Protein AF-A0A8T0WA86-F1 (afdb_monomer)

pLDDT: mean 70.43, std 26.2, range [28.39, 98.31]

Solvent-accessible surface area (backbone atoms only — not comparable to full-atom values): 14582 Å² total; per-residue (Å²): 140,78,85,88,83,82,83,88,75,79,82,77,80,74,78,71,83,89,62,97,81,80,76,78,92,72,82,81,66,94,82,64,82,92,79,80,83,83,82,83,95,83,80,85,89,87,85,87,85,93,83,88,86,91,86,85,89,88,89,87,84,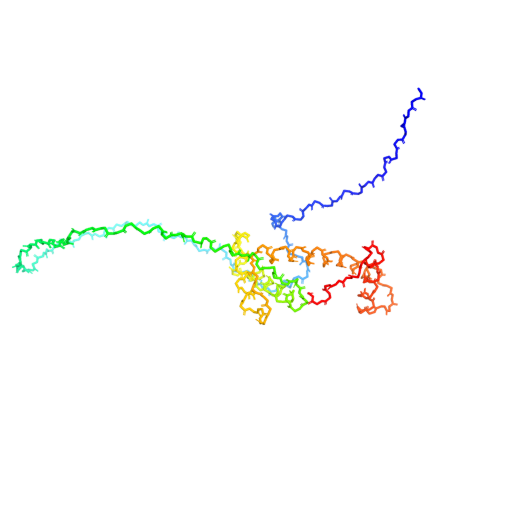83,86,83,91,90,80,80,88,85,86,84,87,86,88,88,87,84,89,86,90,77,95,71,90,75,76,80,74,75,76,76,75,70,79,76,79,73,77,81,89,49,69,68,58,46,36,39,46,53,53,24,42,51,65,47,62,69,31,81,90,60,44,67,91,62,58,70,66,60,54,40,52,50,29,41,54,48,23,63,72,63,44,76,90,53,82,83,79,51,56,70,58,51,51,60,48,49,55,50,51,53,52,53,52,54,54,48,50,51,37,34,52,48,37,64,67,66,59,61,92,86,68,50,74,66,52,29,49,52,50,17,44,51,51,44,22,69,75,70,74,46,73,80,84,59,89,71,102

Sequence (209 aa):
MDPNQSNDGNIPPYPAAWNPYMYGYQAPPSWFPQGLQQVPPHVTMVQPGSSGQQLYPPAENADPSLQSVEVHEEESQLSPKHIGKRKSTKKCVSRIKLGNFNPEEDGYLVKSWLEISCDPITSTGQKRERLWERILHRYNLKRGSNPERNVRSLQSRWDVIKTEVGKFASFFADSVRENPSGMSDSDKTTHAATNFASILGHNFAYMHC

Foldseek 3Di:
DDDDDDPPDDDDDDDDDDDPPPDDDDDDDPPDDPPDDDDDDDDDDDDDDDDDDDDDDDDDDDDDDDDDDDDDDDDDDDDDDDDDPPPPPPPPPDPPDFDDDDLLLVLLLVVLLCVQCVPPVRVPPDDPVVSLVSSLVSSQVVVVPHDRDDSVNSVVVVVVLCVLVVQLVVLLVVLVVVCDPPDDSVNSSVSSQVVCCVVVVHGRPNPSD

InterPro domains:
  IPR028002 Myb/SANT-like DNA-binding domain 5 [PF13873] (123-166)

Structure (mmCIF, N/CA/C/O backbone):
data_AF-A0A8T0WA86-F1
#
_entry.id   AF-A0A8T0WA86-F1
#
loop_
_atom_site.group_PDB
_atom_site.id
_atom_site.type_symbol
_atom_site.label_atom_id
_atom_site.label_alt_id
_atom_site.label_comp_id
_atom_site.label_asym_id
_atom_site.label_entity_id
_atom_site.label_seq_id
_atom_site.pdbx_PDB_ins_code
_atom_site.Cartn_x
_atom_site.Cartn_y
_atom_site.Cartn_z
_atom_site.occupancy
_atom_site.B_iso_or_equiv
_atom_site.auth_seq_id
_atom_site.auth_comp_id
_atom_site.auth_asym_id
_atom_site.auth_atom_id
_atom_site.pdbx_PDB_model_num
ATOM 1 N N . MET A 1 1 ? -33.577 -9.813 -43.251 1.00 41.47 1 MET A N 1
ATOM 2 C CA . MET A 1 1 ? -32.149 -9.970 -43.600 1.00 41.47 1 MET A CA 1
ATOM 3 C C . MET A 1 1 ? -31.379 -8.785 -43.010 1.00 41.47 1 MET A C 1
ATOM 5 O O . MET A 1 1 ? -30.841 -7.972 -43.745 1.00 41.47 1 MET A O 1
ATOM 9 N N . ASP A 1 2 ? -31.585 -8.442 -41.741 1.00 46.44 2 ASP A N 1
ATOM 10 C CA . ASP A 1 2 ? -31.127 -9.124 -40.511 1.00 46.44 2 ASP A CA 1
ATOM 11 C C . ASP A 1 2 ? -29.704 -8.685 -40.118 1.00 46.44 2 ASP A C 1
ATOM 13 O O . ASP A 1 2 ? -28.763 -8.941 -40.869 1.00 46.44 2 ASP A O 1
ATOM 17 N N . PRO A 1 3 ? -29.540 -7.999 -38.969 1.00 59.69 3 PRO A N 1
ATOM 18 C CA . PRO A 1 3 ? -28.238 -7.703 -38.389 1.00 59.69 3 PRO A CA 1
ATOM 19 C C . PRO A 1 3 ? -27.715 -8.914 -37.593 1.00 59.69 3 PRO A C 1
ATOM 21 O O . PRO A 1 3 ? -28.402 -9.922 -37.460 1.00 59.69 3 PRO A O 1
ATOM 24 N N . ASN A 1 4 ? -26.547 -8.733 -36.966 1.00 45.03 4 ASN A N 1
ATOM 25 C CA . ASN A 1 4 ? -25.889 -9.640 -36.016 1.00 45.03 4 ASN A CA 1
ATOM 26 C C . ASN A 1 4 ? -25.027 -10.764 -36.630 1.00 45.03 4 ASN A C 1
ATOM 28 O O . ASN A 1 4 ? -25.521 -11.817 -37.023 1.00 45.03 4 ASN A O 1
ATOM 32 N N . GLN A 1 5 ? -23.705 -10.578 -36.573 1.00 51.31 5 GLN A N 1
ATOM 33 C CA . GLN A 1 5 ? -22.782 -11.681 -36.304 1.00 51.31 5 GLN A CA 1
ATOM 34 C C . GLN A 1 5 ? -21.891 -11.294 -35.124 1.00 51.31 5 GLN A C 1
ATOM 36 O O . GLN A 1 5 ? -21.115 -10.340 -35.197 1.00 51.31 5 GLN A O 1
ATOM 41 N N . SER A 1 6 ? -22.059 -12.030 -34.028 1.00 45.53 6 SER A N 1
ATOM 42 C CA . SER A 1 6 ? -21.274 -11.907 -32.808 1.00 45.53 6 SER A CA 1
ATOM 43 C C . SER A 1 6 ? -19.804 -12.236 -33.058 1.00 45.53 6 SER A C 1
ATOM 45 O O . SER A 1 6 ? -19.494 -13.247 -33.685 1.00 45.53 6 SER A O 1
ATOM 47 N N . ASN A 1 7 ? -18.899 -11.454 -32.469 1.00 45.16 7 ASN A N 1
ATOM 48 C CA . ASN A 1 7 ? -17.547 -11.922 -32.171 1.00 45.16 7 ASN A CA 1
ATOM 49 C C . ASN A 1 7 ? -17.496 -12.378 -30.704 1.00 45.16 7 ASN A C 1
ATOM 51 O O . ASN A 1 7 ? -16.995 -11.661 -29.837 1.00 45.16 7 ASN A O 1
ATOM 55 N N . ASP A 1 8 ? -18.073 -13.548 -30.424 1.00 46.38 8 ASP A N 1
ATOM 56 C CA . ASP A 1 8 ? -17.938 -14.218 -29.129 1.00 46.38 8 ASP A CA 1
ATOM 57 C C . ASP A 1 8 ? -16.530 -14.826 -29.025 1.00 46.38 8 ASP A C 1
ATOM 59 O O . ASP A 1 8 ? -16.235 -15.875 -29.597 1.00 46.38 8 ASP A O 1
ATOM 63 N N . GLY A 1 9 ? -15.640 -14.113 -28.328 1.00 39.75 9 GLY A N 1
ATOM 64 C CA . GLY A 1 9 ? -14.186 -14.288 -28.422 1.00 39.75 9 GLY A CA 1
ATOM 65 C C . GLY A 1 9 ? -13.447 -14.345 -27.082 1.00 39.75 9 GLY A C 1
ATOM 66 O O . GLY A 1 9 ? -12.427 -13.685 -26.925 1.00 39.75 9 GLY A O 1
ATOM 67 N N . ASN A 1 10 ? -13.940 -15.160 -26.144 1.00 38.53 10 ASN A N 1
ATOM 68 C CA . ASN A 1 10 ? -13.170 -15.718 -25.020 1.00 38.53 10 ASN A CA 1
ATOM 69 C C . ASN A 1 10 ? -12.538 -14.714 -24.019 1.00 38.53 10 ASN A C 1
ATOM 71 O O . ASN A 1 10 ? -11.324 -14.507 -23.984 1.00 38.53 10 ASN A O 1
ATOM 75 N N . ILE A 1 11 ? -13.364 -14.165 -23.120 1.00 46.84 11 ILE A N 1
ATOM 76 C CA . ILE A 1 11 ? -12.887 -13.552 -21.869 1.00 46.84 11 ILE A CA 1
ATOM 77 C C . ILE A 1 11 ? -12.398 -14.686 -20.944 1.00 46.84 11 ILE A C 1
ATOM 79 O O . ILE A 1 11 ? -13.214 -15.544 -20.594 1.00 46.84 11 ILE A O 1
ATOM 83 N N . PRO A 1 12 ? -11.125 -14.714 -20.500 1.00 49.00 12 PRO A N 1
ATOM 84 C CA . PRO A 1 12 ? -10.685 -15.700 -19.519 1.00 49.00 12 PRO A CA 1
ATOM 85 C C . PRO A 1 12 ? -11.435 -15.473 -18.195 1.00 49.00 12 PRO A C 1
ATOM 87 O O . PRO A 1 12 ? -11.573 -14.323 -17.764 1.00 49.00 12 PRO A O 1
ATOM 90 N N . PRO A 1 13 ? -11.924 -16.528 -17.519 1.00 48.56 13 PRO A N 1
ATOM 91 C CA . PRO A 1 13 ? -12.637 -16.357 -16.265 1.00 48.56 13 PRO A CA 1
ATOM 92 C C . PRO A 1 13 ? -11.686 -15.776 -15.218 1.00 48.56 13 PRO A C 1
ATOM 94 O O . PRO A 1 13 ? -10.693 -16.406 -14.852 1.00 48.56 13 PRO A O 1
ATOM 97 N N . TYR A 1 14 ? -12.010 -14.579 -14.719 1.00 47.44 14 TYR A N 1
ATOM 98 C CA . TYR A 1 14 ? -11.374 -14.022 -13.529 1.00 47.44 14 TYR A CA 1
ATOM 99 C C . TYR A 1 14 ? -11.389 -15.090 -12.423 1.00 47.44 14 TYR A C 1
ATOM 101 O O . TYR A 1 14 ? -12.480 -15.549 -12.062 1.00 47.44 14 TYR A O 1
ATOM 109 N N . PRO A 1 15 ? -10.230 -15.499 -11.867 1.00 46.25 15 PRO A N 1
ATOM 110 C CA . PRO A 1 15 ? -10.230 -16.391 -10.722 1.00 46.25 15 PRO A CA 1
ATOM 111 C C . PRO A 1 15 ? -10.991 -15.713 -9.580 1.00 46.25 15 PRO A C 1
ATOM 113 O O . PRO A 1 15 ? -10.845 -14.511 -9.340 1.00 46.25 15 PRO A O 1
ATOM 116 N N . ALA A 1 16 ? -11.855 -16.494 -8.933 1.00 43.12 16 ALA A N 1
ATOM 117 C CA . ALA A 1 16 ? -12.838 -16.006 -7.978 1.00 43.12 16 ALA A CA 1
ATOM 118 C C . ALA A 1 16 ? -12.217 -15.141 -6.869 1.00 43.12 16 ALA A C 1
ATOM 120 O O . ALA A 1 16 ? -11.060 -15.319 -6.486 1.00 43.12 16 ALA A O 1
ATOM 121 N N . ALA A 1 17 ? -13.030 -14.230 -6.325 1.00 39.72 17 ALA A N 1
ATOM 122 C CA . ALA A 1 17 ? -12.658 -13.370 -5.209 1.00 39.72 17 ALA A CA 1
ATOM 123 C C . ALA A 1 17 ? -11.939 -14.167 -4.106 1.00 39.72 17 ALA A C 1
ATOM 125 O O . ALA A 1 17 ? -12.517 -15.085 -3.520 1.00 39.72 17 ALA A O 1
ATOM 126 N N . TRP A 1 18 ? -10.684 -13.797 -3.830 1.00 38.44 18 TRP A N 1
ATOM 127 C CA . TRP A 1 18 ? -9.853 -14.430 -2.808 1.00 38.44 18 TRP A CA 1
ATOM 128 C C . TRP A 1 18 ? -10.547 -14.361 -1.446 1.00 38.44 18 TRP A C 1
ATOM 130 O O . TRP A 1 18 ? -10.623 -13.303 -0.819 1.00 38.44 18 TRP A O 1
ATOM 140 N N . ASN A 1 19 ? -11.067 -15.504 -1.004 1.00 46.69 19 ASN A N 1
ATOM 141 C CA . ASN A 1 19 ? -11.841 -15.636 0.220 1.00 46.69 19 ASN A CA 1
ATOM 142 C C . ASN A 1 19 ? -10.964 -16.331 1.285 1.00 46.69 19 ASN A C 1
ATOM 144 O O . ASN A 1 19 ? -10.693 -17.524 1.130 1.00 46.69 19 ASN A O 1
ATOM 148 N N . PRO A 1 20 ? -10.494 -15.644 2.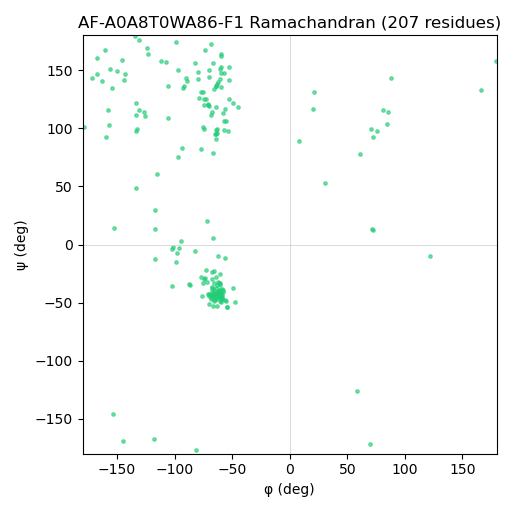349 1.00 46.00 20 PRO A N 1
ATOM 149 C CA . PRO A 1 20 ? -9.412 -16.143 3.219 1.00 46.00 20 PRO A CA 1
ATOM 150 C C . PRO A 1 20 ? -9.697 -17.393 4.075 1.00 46.00 20 PRO A C 1
ATOM 152 O O . PRO A 1 20 ? -8.869 -17.748 4.908 1.00 46.00 20 PRO A O 1
ATOM 155 N N . TYR A 1 21 ? -10.855 -18.041 3.921 1.00 51.91 21 TYR A N 1
ATOM 156 C CA . TYR A 1 21 ? -11.355 -19.091 4.820 1.00 51.91 21 TYR A CA 1
ATOM 157 C C . TYR A 1 21 ? -11.524 -20.477 4.168 1.00 51.91 21 TYR A C 1
ATOM 159 O O . TYR A 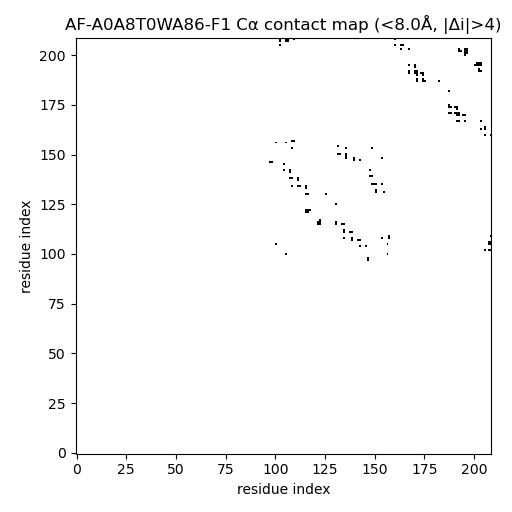1 21 ? -12.153 -21.350 4.759 1.00 51.91 21 TYR A O 1
ATOM 167 N N . MET A 1 22 ? -10.973 -20.705 2.970 1.00 42.69 22 MET A N 1
ATOM 168 C CA . MET A 1 22 ? -11.096 -21.980 2.238 1.00 42.69 22 MET A CA 1
ATOM 169 C C . MET A 1 22 ? -9.759 -22.715 2.055 1.00 42.69 22 MET A C 1
ATOM 171 O O . MET A 1 22 ? -9.339 -23.004 0.940 1.00 42.69 22 MET A O 1
ATOM 175 N N . TYR A 1 23 ? -9.121 -23.072 3.173 1.00 49.53 23 TYR A N 1
ATOM 176 C CA . TYR A 1 23 ? -8.159 -24.178 3.222 1.00 49.53 23 TYR A CA 1
ATOM 177 C C . TYR A 1 23 ? -8.444 -25.070 4.431 1.00 49.53 23 TYR A C 1
ATOM 179 O O . TYR A 1 23 ? -8.016 -24.798 5.552 1.00 49.53 23 TYR A O 1
ATOM 187 N N . GLY A 1 24 ? -9.164 -26.165 4.186 1.00 43.53 24 GLY A N 1
ATOM 188 C CA . GLY A 1 24 ? -9.080 -27.343 5.042 1.00 43.53 24 GLY A CA 1
ATOM 189 C C . GLY A 1 24 ? -7.785 -28.093 4.724 1.00 43.53 24 GLY A C 1
ATOM 190 O O . GLY A 1 24 ? -7.494 -28.310 3.553 1.00 43.53 24 GLY A O 1
ATOM 191 N N . TYR A 1 25 ? -7.022 -28.439 5.765 1.00 48.41 25 TYR A N 1
ATOM 192 C CA . TYR A 1 25 ? -5.836 -29.311 5.779 1.00 48.41 25 TYR A CA 1
ATOM 193 C C . TYR A 1 25 ? -5.285 -29.771 4.416 1.00 48.41 25 TYR A C 1
ATOM 195 O O . TYR A 1 25 ? -5.574 -30.874 3.954 1.00 48.41 25 TYR A O 1
ATOM 203 N N . GLN A 1 26 ? -4.383 -28.972 3.842 1.00 45.69 26 GLN A N 1
ATOM 204 C CA . GLN A 1 26 ? -3.409 -29.465 2.870 1.00 45.69 26 GLN A CA 1
ATOM 205 C C . GLN A 1 26 ? -2.034 -29.528 3.545 1.00 45.69 26 GLN A C 1
ATOM 207 O O . GLN A 1 26 ? -1.682 -28.645 4.329 1.00 45.69 26 GLN A O 1
ATOM 212 N N . ALA A 1 27 ? -1.294 -30.615 3.310 1.00 46.22 27 ALA A N 1
ATOM 213 C CA . ALA A 1 27 ? -0.012 -30.867 3.966 1.00 46.22 27 ALA A CA 1
ATOM 214 C C . ALA A 1 27 ? 1.008 -29.741 3.680 1.00 46.22 27 ALA A C 1
ATOM 216 O O . ALA A 1 27 ? 0.976 -29.162 2.590 1.00 46.22 27 ALA A O 1
ATOM 217 N N . PRO A 1 28 ? 1.916 -29.423 4.627 1.00 56.34 28 PRO A N 1
ATOM 218 C CA . PRO A 1 28 ? 2.886 -28.349 4.442 1.00 56.34 28 PRO A CA 1
ATOM 219 C C . PRO A 1 28 ? 3.802 -28.616 3.230 1.00 56.34 28 PRO A C 1
ATOM 221 O O . PRO A 1 28 ? 4.196 -29.766 3.012 1.00 56.34 28 PRO A O 1
ATOM 224 N N . PRO A 1 29 ? 4.176 -27.580 2.451 1.00 52.34 29 PRO A N 1
ATOM 225 C CA . PRO A 1 29 ? 5.070 -27.732 1.306 1.00 52.34 29 PRO A CA 1
ATOM 226 C C . PRO A 1 29 ? 6.430 -28.348 1.669 1.00 52.34 29 PRO A C 1
ATOM 228 O O . PRO A 1 29 ? 6.992 -28.093 2.734 1.00 52.34 29 PRO A O 1
ATOM 231 N N . SER A 1 30 ? 6.997 -29.112 0.734 1.00 58.19 30 SER A N 1
ATOM 232 C CA . SER A 1 30 ? 8.157 -30.000 0.922 1.00 58.19 30 SER A CA 1
ATOM 233 C C . SER A 1 30 ? 9.525 -29.318 1.110 1.00 58.19 30 SER A C 1
ATOM 235 O O . SER A 1 30 ? 10.552 -29.951 0.887 1.00 58.19 30 SER A O 1
ATOM 237 N N . TRP A 1 31 ? 9.562 -28.041 1.497 1.00 61.28 31 TRP A N 1
ATOM 238 C CA . TRP A 1 31 ? 10.791 -27.325 1.879 1.00 61.28 31 TRP A CA 1
ATOM 239 C C . TRP A 1 31 ? 10.948 -27.176 3.402 1.00 61.28 31 TRP A C 1
ATOM 241 O O . TRP A 1 31 ? 11.964 -26.669 3.873 1.00 61.28 31 TRP A O 1
ATOM 251 N N . PHE A 1 32 ? 9.960 -27.622 4.185 1.00 47.22 32 PHE A N 1
ATOM 252 C CA . PHE A 1 32 ? 10.006 -27.563 5.645 1.00 47.22 32 PHE A CA 1
ATOM 253 C C . PHE A 1 32 ? 10.945 -28.643 6.225 1.00 47.22 32 PHE A C 1
ATOM 255 O O . PHE A 1 32 ? 10.809 -29.813 5.858 1.00 47.22 32 PHE A O 1
ATOM 262 N N . PRO A 1 33 ? 11.872 -28.311 7.146 1.00 39.44 33 PRO A N 1
ATOM 263 C CA . PRO A 1 33 ? 12.814 -29.282 7.698 1.00 39.44 33 PRO A CA 1
ATOM 264 C C . PRO A 1 33 ? 12.105 -30.323 8.578 1.00 39.44 33 PRO A C 1
ATOM 266 O O . PRO A 1 33 ? 11.620 -30.033 9.674 1.00 39.44 33 PRO A O 1
ATOM 269 N N . GLN A 1 34 ? 12.074 -31.568 8.104 1.00 56.47 34 GLN A N 1
ATOM 270 C CA . GLN A 1 34 ? 11.522 -32.722 8.816 1.00 56.47 34 GLN A CA 1
ATOM 271 C C . GLN A 1 34 ? 12.514 -33.194 9.890 1.00 56.47 34 GLN A C 1
ATOM 273 O O . GLN A 1 34 ? 13.313 -34.096 9.655 1.00 56.47 34 GLN A O 1
ATOM 278 N N . GLY A 1 35 ? 12.498 -32.542 11.059 1.00 54.75 35 GLY A N 1
ATOM 279 C CA . GLY A 1 35 ? 13.556 -32.718 12.063 1.00 54.75 35 GLY A CA 1
ATOM 280 C C . GLY A 1 35 ? 13.189 -32.483 13.531 1.00 54.75 35 GLY A C 1
ATOM 281 O O . GLY A 1 35 ? 14.098 -32.375 14.345 1.00 54.75 35 GLY A O 1
ATOM 282 N N . LEU A 1 36 ? 11.904 -32.418 13.902 1.00 42.78 36 LEU A N 1
ATOM 283 C CA . LEU A 1 36 ? 11.484 -32.483 15.310 1.00 42.78 36 LEU A CA 1
ATOM 284 C C . LEU A 1 36 ? 10.318 -33.459 15.481 1.00 42.78 36 LEU A C 1
ATOM 286 O O . LEU A 1 36 ? 9.277 -33.342 14.834 1.00 42.78 36 LEU A O 1
ATOM 290 N N . GLN A 1 37 ? 10.542 -34.462 16.328 1.00 48.34 37 GLN A N 1
ATOM 291 C CA . GLN A 1 37 ? 9.690 -35.637 16.454 1.00 48.34 37 GLN A CA 1
ATOM 292 C C . GLN A 1 37 ? 8.568 -35.432 17.481 1.00 48.34 37 GLN A C 1
ATOM 294 O O . GLN A 1 37 ? 8.740 -34.829 18.536 1.00 48.34 37 GLN A O 1
ATOM 299 N N . GLN A 1 38 ? 7.409 -35.962 17.110 1.00 44.66 38 GLN A N 1
ATOM 300 C CA . GLN A 1 38 ? 6.114 -35.899 17.781 1.00 44.66 38 GLN A CA 1
ATOM 301 C C . GLN A 1 38 ? 6.161 -36.337 19.258 1.00 44.66 38 GLN A C 1
ATOM 303 O O . GLN A 1 38 ? 6.776 -37.351 19.585 1.00 44.66 38 GLN A O 1
ATOM 308 N N . VAL A 1 39 ? 5.402 -35.650 20.121 1.00 47.97 39 VAL A N 1
ATOM 309 C CA . VAL A 1 39 ? 4.959 -36.191 21.420 1.00 47.97 39 VAL A CA 1
ATOM 310 C C . VAL A 1 39 ? 3.580 -36.859 21.258 1.00 47.97 39 VAL A C 1
ATOM 312 O O . VAL A 1 39 ? 2.716 -36.284 20.591 1.00 47.97 39 VAL A O 1
ATOM 315 N N . PRO A 1 40 ? 3.351 -38.069 21.805 1.00 48.72 40 PRO A N 1
ATOM 316 C CA . PRO A 1 40 ? 2.147 -38.852 21.519 1.00 48.72 40 PRO A CA 1
ATOM 317 C C . PRO A 1 40 ? 0.906 -38.397 22.319 1.00 48.72 40 PRO A C 1
ATOM 319 O O . PRO A 1 40 ? 1.033 -37.983 23.473 1.00 48.72 40 PRO A O 1
ATOM 322 N N . PRO A 1 41 ? -0.314 -38.536 21.762 1.00 52.84 41 PRO A N 1
ATOM 323 C CA . PRO A 1 41 ? -1.552 -38.141 22.429 1.00 52.84 41 PRO A CA 1
ATOM 324 C C . PRO A 1 41 ? -2.198 -39.310 23.196 1.00 52.84 41 PRO A C 1
ATOM 326 O O . PRO A 1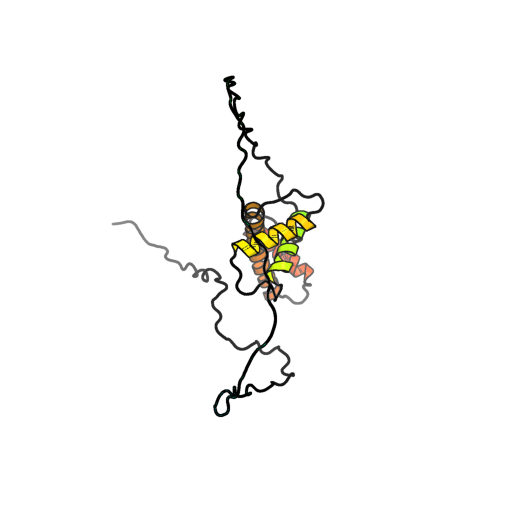 41 ? -3.125 -39.940 22.691 1.00 52.84 41 PRO A O 1
ATOM 329 N N . HIS A 1 42 ? -1.760 -39.598 24.429 1.00 42.91 42 HIS A N 1
ATOM 330 C CA . HIS A 1 42 ? -2.565 -40.433 25.337 1.00 42.91 42 HIS A CA 1
ATOM 331 C C . HIS A 1 42 ? -2.249 -40.229 26.830 1.00 42.91 42 HIS A C 1
ATOM 333 O O . HIS A 1 42 ? -1.299 -40.800 27.360 1.00 42.91 42 HIS A O 1
ATOM 339 N N . VAL A 1 43 ? -3.111 -39.491 27.538 1.00 42.34 43 VAL A N 1
ATOM 340 C CA . VAL A 1 43 ? -3.278 -39.625 28.995 1.00 42.34 43 VAL A CA 1
ATOM 341 C C . VAL A 1 43 ? -4.771 -39.748 29.279 1.00 42.34 43 VAL A C 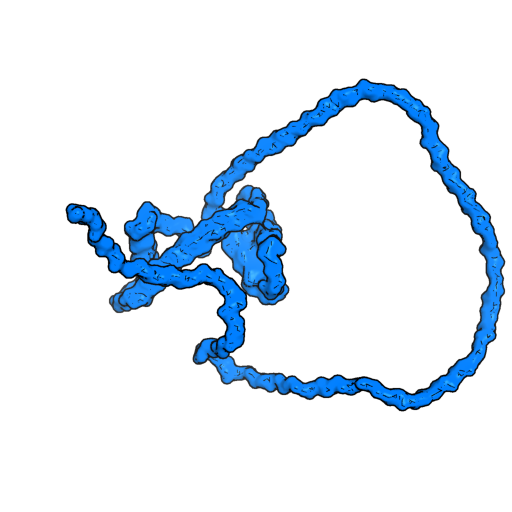1
ATOM 343 O O . VAL A 1 43 ? -5.549 -38.841 28.988 1.00 42.34 43 VAL A O 1
ATOM 346 N N . THR A 1 44 ? -5.166 -40.903 29.808 1.00 45.22 44 THR A N 1
ATOM 347 C CA . THR A 1 44 ? -6.556 -41.251 30.113 1.00 45.22 44 THR A CA 1
ATOM 348 C C . THR A 1 44 ? -7.113 -40.360 31.223 1.00 45.22 44 THR A C 1
ATOM 350 O O . THR A 1 44 ? -6.484 -40.201 32.268 1.00 45.22 44 THR A O 1
ATOM 353 N N . MET A 1 45 ? -8.324 -39.834 31.040 1.00 53.62 45 MET A N 1
ATOM 354 C CA . MET A 1 45 ? -9.069 -39.185 32.121 1.00 53.62 45 MET A CA 1
ATOM 355 C C . MET A 1 45 ? -9.623 -40.257 33.070 1.00 53.62 45 MET A C 1
ATOM 357 O O . MET A 1 45 ? -10.332 -41.155 32.621 1.00 53.62 45 MET A O 1
ATOM 361 N N . VAL A 1 46 ? -9.325 -40.168 34.371 1.00 44.88 46 VAL A N 1
ATOM 362 C CA . VAL A 1 46 ? -9.841 -41.099 35.391 1.00 44.88 46 VAL A CA 1
ATOM 363 C C . VAL A 1 46 ? -10.522 -40.331 36.520 1.00 44.88 46 VAL A C 1
ATOM 365 O O . VAL A 1 46 ? -9.849 -39.673 37.306 1.00 44.88 46 VAL A O 1
ATOM 368 N N . GLN A 1 47 ? -11.848 -40.467 36.600 1.00 37.81 47 GLN A N 1
ATOM 369 C CA . GLN A 1 47 ? -12.737 -40.258 37.757 1.00 37.81 47 GLN A CA 1
ATOM 370 C C . GLN A 1 47 ? -14.123 -40.861 37.416 1.00 37.81 47 GLN A C 1
ATOM 372 O O . GLN A 1 47 ? -14.430 -40.943 36.224 1.00 37.81 47 GLN A O 1
ATOM 377 N N . PRO A 1 48 ? -15.016 -41.182 38.380 1.00 46.81 48 PRO A N 1
ATOM 378 C CA . PRO A 1 48 ? -14.816 -41.444 39.816 1.00 46.81 48 PRO A CA 1
ATOM 379 C C . PRO A 1 48 ? -15.502 -42.751 40.318 1.00 46.81 48 PRO A C 1
ATOM 381 O O . PRO A 1 48 ? -16.267 -43.393 39.604 1.00 46.81 48 PRO A O 1
ATOM 384 N N . GLY A 1 49 ? -15.297 -43.105 41.596 1.00 31.33 49 GLY A N 1
ATOM 385 C CA . GLY A 1 49 ? -16.079 -44.115 42.339 1.00 31.33 49 GLY A CA 1
ATOM 386 C C . GLY A 1 49 ? -15.578 -44.234 43.788 1.00 31.33 49 GLY A C 1
ATOM 387 O O . GLY A 1 49 ? -14.453 -44.652 44.009 1.00 31.33 49 GLY A O 1
ATOM 388 N N . SER A 1 50 ? -16.255 -43.642 44.777 1.00 36.31 50 SER A N 1
ATOM 389 C CA . SER A 1 50 ? -17.383 -44.208 45.547 1.00 36.31 50 SER A CA 1
ATOM 390 C C . SER A 1 50 ? -17.003 -45.321 46.544 1.00 36.31 50 SER A C 1
ATOM 392 O O . SER A 1 50 ? -17.057 -46.498 46.192 1.00 36.31 50 SER A O 1
ATOM 394 N N . SER A 1 51 ? -16.723 -44.965 47.811 1.00 35.38 51 SER A N 1
ATOM 395 C CA . SER A 1 51 ? -17.514 -45.407 48.992 1.00 35.38 51 SER A CA 1
ATOM 396 C C . SER A 1 51 ? -16.819 -45.167 50.345 1.00 35.38 51 SER A C 1
ATOM 398 O O . SER A 1 51 ? -15.695 -45.609 50.551 1.00 35.38 51 SER A O 1
ATOM 400 N N . GLY A 1 52 ? -17.572 -44.603 51.303 1.00 32.62 52 GLY A N 1
ATOM 401 C CA . GLY A 1 52 ? -17.307 -44.669 52.752 1.00 32.62 52 GLY A CA 1
ATOM 402 C C . GLY A 1 52 ? -16.389 -43.581 53.345 1.00 32.62 52 GLY A C 1
ATOM 403 O O . GLY A 1 52 ? -15.427 -43.177 52.709 1.00 32.62 52 GLY A O 1
ATOM 404 N N . GLN A 1 53 ? -16.615 -43.063 54.561 1.00 36.53 53 GLN A N 1
ATOM 405 C CA . GLN A 1 53 ? -17.780 -43.146 55.461 1.00 36.53 53 GLN A CA 1
ATOM 406 C C . GLN A 1 53 ? -17.944 -41.819 56.239 1.00 36.53 53 GLN A C 1
ATOM 408 O O . GLN A 1 53 ? -17.012 -41.030 56.364 1.00 36.53 53 GLN A O 1
ATOM 413 N N . GLN A 1 54 ? -19.155 -41.581 56.741 1.00 44.38 54 GLN A N 1
ATOM 414 C CA . GLN A 1 54 ? -19.616 -40.363 57.418 1.00 44.38 54 GLN A CA 1
ATOM 415 C C . GLN A 1 54 ? -19.427 -40.446 58.942 1.00 44.38 54 GLN A C 1
ATOM 417 O O . GLN A 1 54 ? -19.844 -41.443 59.527 1.00 44.38 54 GLN A O 1
ATOM 422 N N . LEU A 1 55 ? -18.940 -39.376 59.594 1.00 29.80 55 LEU A N 1
ATOM 423 C CA . LEU A 1 55 ? -19.199 -39.125 61.024 1.00 29.80 55 LEU A CA 1
ATOM 424 C C . LEU A 1 55 ? -19.029 -37.635 61.422 1.00 29.80 55 LEU A C 1
ATOM 426 O O . LEU A 1 55 ? -17.935 -37.086 61.382 1.00 29.80 55 LEU A O 1
ATOM 430 N N . TYR A 1 56 ? -20.134 -37.015 61.842 1.00 34.47 56 TYR A N 1
ATOM 431 C CA . TYR A 1 56 ? -20.243 -35.828 62.722 1.00 34.47 56 TYR A CA 1
ATOM 432 C C . TYR A 1 56 ? -20.873 -36.335 64.044 1.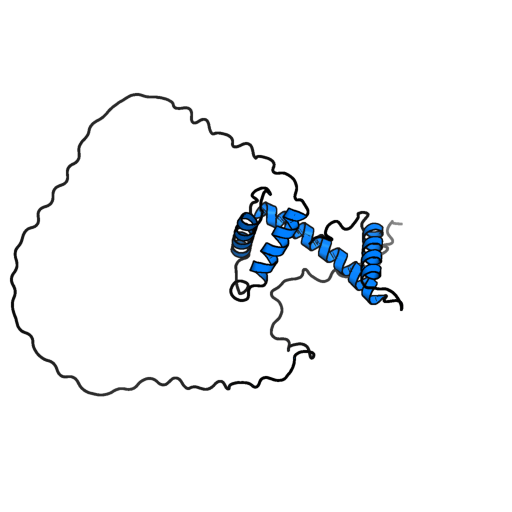00 34.47 56 TYR A C 1
ATOM 434 O O . TYR A 1 56 ? -21.529 -37.383 63.960 1.00 34.47 56 TYR A O 1
ATOM 442 N N . PRO A 1 57 ? -20.751 -35.690 65.236 1.00 46.88 57 PRO A N 1
ATOM 443 C CA . PRO A 1 57 ? -21.096 -34.269 65.514 1.00 46.88 57 PRO A CA 1
ATOM 444 C C . PRO A 1 57 ? -20.268 -33.671 66.706 1.00 46.88 57 PRO A C 1
ATOM 446 O O . PRO A 1 57 ? -19.155 -34.155 66.907 1.00 46.88 57 PRO A O 1
ATOM 449 N N . PRO A 1 58 ? -20.760 -32.754 67.586 1.00 45.03 58 PRO A N 1
ATOM 450 C CA . PRO A 1 58 ? -21.654 -31.581 67.468 1.00 45.03 58 PRO A CA 1
ATOM 451 C C . PRO A 1 58 ? -20.950 -30.246 67.879 1.00 45.03 58 PRO A C 1
ATOM 453 O O . PRO A 1 58 ? -19.732 -30.196 68.015 1.00 45.03 58 PRO A O 1
ATOM 456 N N . ALA A 1 59 ? -21.717 -29.159 68.063 1.00 40.88 59 ALA A N 1
ATOM 457 C CA . ALA A 1 59 ? -21.248 -27.792 68.349 1.00 40.88 59 ALA A CA 1
ATOM 458 C C . ALA A 1 59 ? -21.487 -27.299 69.798 1.00 40.88 59 ALA A C 1
ATOM 460 O O . ALA A 1 59 ? -22.434 -27.738 70.439 1.00 40.88 59 ALA A O 1
ATOM 461 N N . GLU A 1 60 ? -20.684 -26.315 70.230 1.00 33.28 60 GLU A N 1
ATOM 462 C CA . GLU A 1 60 ? -20.877 -25.313 71.311 1.00 33.28 60 GLU A CA 1
ATOM 463 C C . GLU A 1 60 ? -19.750 -24.248 71.108 1.00 33.28 60 GLU A C 1
ATOM 465 O O . GLU A 1 60 ? -18.686 -24.613 70.612 1.00 33.28 60 GLU A O 1
ATOM 470 N N . ASN A 1 61 ? -19.850 -22.934 71.377 1.00 36.06 61 ASN A N 1
ATOM 471 C CA . ASN A 1 61 ? -20.697 -22.183 72.313 1.00 36.06 61 ASN A CA 1
ATOM 472 C C . ASN A 1 61 ? -20.823 -20.667 71.963 1.00 36.06 61 ASN A C 1
ATOM 474 O O . ASN A 1 61 ? -19.985 -20.134 71.241 1.00 36.06 61 ASN A O 1
ATOM 478 N N . ALA A 1 62 ? -21.784 -19.989 72.617 1.00 33.25 62 ALA A N 1
ATOM 479 C CA . ALA A 1 62 ? -21.871 -18.536 72.917 1.00 33.25 62 ALA A CA 1
ATOM 480 C C . ALA A 1 62 ? -22.255 -17.476 71.834 1.00 33.25 62 ALA A C 1
ATOM 482 O O . ALA A 1 62 ? -21.418 -16.906 71.138 1.00 33.25 62 ALA A O 1
ATOM 483 N N . ASP A 1 63 ? -23.548 -17.116 71.859 1.00 32.91 63 ASP A N 1
ATOM 484 C CA . ASP A 1 63 ? -24.165 -15.775 71.641 1.00 32.91 63 ASP A CA 1
ATOM 485 C C . ASP A 1 63 ? -23.772 -14.822 72.844 1.00 32.91 63 ASP A C 1
ATOM 487 O O . ASP A 1 63 ? -23.201 -15.371 73.796 1.00 32.91 63 ASP A O 1
ATOM 491 N N . PRO A 1 64 ? -24.034 -13.477 72.934 1.00 43.06 64 PRO A N 1
ATOM 492 C CA . PRO A 1 64 ? -25.180 -12.767 72.355 1.00 43.06 64 PRO A CA 1
ATOM 493 C C . PRO A 1 64 ? -25.054 -11.338 71.770 1.00 43.06 64 PRO A C 1
ATOM 495 O O . PRO A 1 64 ? -24.370 -10.454 72.280 1.00 43.06 64 PRO A O 1
ATOM 498 N N . SER A 1 65 ? -25.869 -11.136 70.726 1.00 31.83 65 SER A N 1
ATOM 499 C CA . SER A 1 65 ? -26.840 -10.042 70.485 1.00 31.83 65 SER A CA 1
ATOM 500 C C . SER A 1 65 ? -26.728 -8.684 71.214 1.00 31.83 65 SER A C 1
ATOM 502 O O . SER A 1 65 ? -26.763 -8.624 72.439 1.00 31.83 65 SER A O 1
ATOM 504 N N . LEU A 1 66 ? -26.815 -7.597 70.429 1.00 36.91 66 LEU A N 1
ATOM 505 C CA . LEU A 1 66 ? -27.627 -6.378 70.661 1.00 36.91 66 LEU A CA 1
ATOM 506 C C . LEU A 1 66 ? -27.561 -5.501 69.377 1.00 36.91 66 LEU A C 1
ATOM 508 O O . LEU A 1 66 ? -26.471 -5.355 68.836 1.00 36.91 66 LEU A O 1
ATOM 512 N N . GLN A 1 67 ? -28.545 -4.757 68.856 1.00 30.75 67 GLN A N 1
ATOM 513 C CA . GLN A 1 67 ? -30.013 -4.770 68.698 1.00 30.75 67 GLN A CA 1
ATOM 514 C C . GLN A 1 67 ? -30.358 -3.443 67.953 1.00 30.75 67 GLN A C 1
ATOM 516 O O . GLN A 1 67 ? -29.577 -2.498 68.035 1.00 30.75 67 GLN A O 1
ATOM 521 N N . SER A 1 68 ? -31.513 -3.351 67.276 1.00 31.66 68 SER A N 1
ATOM 522 C CA . SER A 1 68 ? -32.117 -2.110 66.709 1.00 31.66 68 SER A CA 1
ATOM 523 C C . SER A 1 68 ? -31.418 -1.483 65.480 1.00 31.66 68 SER A C 1
ATOM 525 O O . SER A 1 68 ? -30.369 -0.863 65.586 1.00 31.66 68 SER A O 1
ATOM 527 N N . VAL A 1 69 ? -31.888 -1.698 64.241 1.00 37.16 69 VAL A N 1
ATOM 528 C CA . VAL A 1 69 ? -32.926 -0.893 63.540 1.00 37.16 69 VAL A CA 1
ATOM 529 C C . VAL A 1 69 ? -33.179 0.523 64.070 1.00 37.16 69 VAL A C 1
ATOM 531 O O . VAL A 1 69 ? -33.762 0.671 65.135 1.00 37.16 69 VAL A O 1
ATOM 534 N N . GLU A 1 70 ? -32.910 1.525 63.226 1.00 36.78 70 GLU A N 1
ATOM 535 C CA . GLU A 1 70 ? -33.937 2.477 62.773 1.00 36.78 70 GLU A CA 1
ATOM 536 C C . GLU A 1 70 ? -33.554 3.118 61.423 1.00 36.78 70 GLU A C 1
ATOM 538 O O . GLU A 1 70 ? -32.382 3.211 61.058 1.00 36.78 70 GLU A O 1
ATOM 543 N N . VAL A 1 71 ? -34.574 3.480 60.646 1.00 33.16 71 VAL A N 1
ATOM 544 C CA . VAL A 1 71 ? -34.489 4.161 59.342 1.00 33.16 71 VAL A CA 1
ATOM 545 C C . VAL A 1 71 ? -34.702 5.653 59.585 1.00 33.16 71 VAL A C 1
ATOM 547 O O . VAL A 1 71 ? -35.482 5.979 60.470 1.00 33.16 71 VAL A O 1
ATOM 550 N N . HIS A 1 72 ? -34.121 6.545 58.775 1.00 32.03 72 HIS A N 1
ATOM 551 C CA . HIS A 1 72 ? -34.835 7.752 58.330 1.00 32.03 72 HIS A CA 1
ATOM 552 C C . HIS A 1 72 ? -34.175 8.417 57.115 1.00 32.03 72 HIS A C 1
ATOM 554 O O . HIS A 1 72 ? -32.954 8.473 56.981 1.00 32.03 72 HIS A O 1
ATOM 560 N N . GLU A 1 73 ? -35.036 8.895 56.223 1.00 37.66 73 GLU A N 1
ATOM 561 C CA . GLU A 1 73 ? -34.720 9.732 55.069 1.00 37.66 73 GLU A CA 1
ATOM 562 C C . GLU A 1 73 ? -34.598 11.200 55.515 1.00 37.66 73 GLU A C 1
ATOM 564 O O . GLU A 1 73 ? -35.239 11.602 56.486 1.00 37.66 73 GLU A O 1
ATOM 569 N N . GLU A 1 74 ? -33.873 12.034 54.763 1.00 35.00 74 GLU A N 1
ATOM 570 C CA . GLU A 1 74 ? -34.168 13.472 54.746 1.00 35.00 74 GLU A CA 1
ATOM 571 C C . GLU A 1 74 ? -34.185 14.007 53.306 1.00 35.00 74 GLU A C 1
ATOM 573 O O . GLU A 1 74 ? -33.170 14.077 52.610 1.00 35.00 74 GLU A O 1
ATOM 578 N N . GLU A 1 75 ? -35.385 14.374 52.865 1.00 31.55 75 GLU A N 1
ATOM 579 C CA . GLU A 1 75 ? -35.662 15.159 51.665 1.00 31.55 75 GLU A CA 1
ATOM 580 C C . GLU A 1 75 ? -35.669 16.655 52.032 1.00 31.55 75 GLU A C 1
ATOM 582 O O . GLU A 1 75 ? -36.207 17.029 53.071 1.00 31.55 75 GLU A O 1
ATOM 587 N N . SER A 1 76 ? -35.171 17.547 51.162 1.00 28.39 76 SER A N 1
ATOM 588 C CA . SER A 1 76 ? -35.498 18.981 51.273 1.00 28.39 76 SER A CA 1
ATOM 589 C C . SER A 1 76 ? -35.656 19.695 49.921 1.00 28.39 76 SER A C 1
ATOM 591 O O . SER A 1 76 ? -34.942 19.434 48.952 1.00 28.39 76 SER A O 1
ATOM 593 N N . GLN A 1 77 ? -36.637 20.606 49.863 1.00 31.66 77 GLN A N 1
ATOM 594 C CA . GLN A 1 77 ? -37.147 21.303 48.667 1.00 31.66 77 GLN A CA 1
ATOM 595 C C . GLN A 1 77 ? -37.551 22.777 49.033 1.00 31.66 77 GLN A C 1
ATOM 597 O O . GLN A 1 77 ? -37.198 23.233 50.114 1.00 31.66 77 GLN A O 1
ATOM 602 N N . LEU A 1 78 ? -38.238 23.644 48.256 1.00 29.81 78 LEU A N 1
ATOM 603 C CA . LEU A 1 78 ? -39.087 23.445 47.069 1.00 29.81 78 LEU A CA 1
ATOM 604 C C . LEU A 1 78 ? -39.269 24.729 46.206 1.00 29.81 78 LEU A C 1
ATOM 606 O O . LEU A 1 78 ? -40.266 25.435 46.343 1.00 29.81 78 LEU A O 1
ATOM 610 N N . SER A 1 79 ? -38.407 24.928 45.185 1.00 31.36 79 SER A N 1
ATOM 611 C CA . SER A 1 79 ? -38.748 25.642 43.914 1.00 31.36 79 SER A CA 1
ATOM 612 C C . SER A 1 79 ? -39.001 27.185 43.971 1.00 31.36 79 SER A C 1
ATOM 614 O O . SER A 1 79 ? -38.811 27.768 45.034 1.00 31.36 79 SER A O 1
ATOM 616 N N . PRO A 1 80 ? -39.480 27.901 42.908 1.00 40.53 80 PRO A N 1
ATOM 617 C CA . PRO A 1 80 ? -39.340 27.748 41.440 1.00 40.53 80 PRO A CA 1
ATOM 618 C C . PRO A 1 80 ? -39.018 29.070 40.657 1.00 40.53 80 PRO A C 1
ATOM 620 O O . PRO A 1 80 ? -39.082 30.173 41.185 1.00 40.53 80 PRO A O 1
ATOM 623 N N . LYS A 1 81 ? -38.874 28.937 39.318 1.00 30.64 81 LYS A N 1
ATOM 624 C CA . LYS A 1 81 ? -38.913 29.960 38.227 1.00 30.64 81 LYS A CA 1
ATOM 625 C C . LYS A 1 81 ? -37.652 30.804 37.947 1.00 30.64 81 LYS A C 1
ATOM 627 O O . LYS A 1 81 ? -37.356 31.761 38.638 1.00 30.64 81 LYS A O 1
ATOM 632 N N . HIS A 1 82 ? -37.095 30.610 36.745 1.00 35.34 82 HIS A N 1
ATOM 633 C CA . HIS A 1 82 ? -37.266 31.575 35.640 1.00 35.34 82 HIS A CA 1
ATOM 634 C C . HIS A 1 82 ? -37.106 30.876 34.276 1.00 35.34 82 HIS A C 1
ATOM 636 O O . HIS A 1 82 ? -36.186 30.086 34.072 1.00 35.34 82 HIS A O 1
ATOM 642 N N . ILE A 1 83 ? -38.005 31.161 33.323 1.00 41.72 83 ILE A N 1
ATOM 643 C CA . ILE A 1 83 ? -37.891 30.655 31.946 1.00 41.72 83 ILE A CA 1
ATOM 644 C C . ILE A 1 83 ? -36.731 31.382 31.250 1.00 41.72 83 ILE A C 1
ATOM 646 O O . ILE A 1 83 ? -36.744 32.601 31.095 1.00 41.72 83 ILE A O 1
ATOM 650 N N . GLY A 1 84 ? -35.735 30.624 30.797 1.00 33.88 84 GLY A N 1
ATOM 651 C CA . GLY A 1 84 ? -34.627 31.126 29.991 1.00 33.88 84 GLY A CA 1
ATOM 652 C C . GLY A 1 84 ? -34.412 30.207 28.800 1.00 33.88 84 GLY A C 1
ATOM 653 O O . GLY A 1 84 ? -33.781 29.161 28.937 1.00 33.88 84 GLY A O 1
ATOM 654 N N . LYS A 1 85 ? -34.935 30.581 27.623 1.00 38.34 85 LYS A N 1
ATOM 655 C CA . LYS A 1 85 ? -34.740 29.832 26.368 1.00 38.34 85 LYS A CA 1
ATOM 656 C C . LYS A 1 85 ? -33.270 29.900 25.934 1.00 38.34 85 LYS A C 1
ATOM 658 O O . LYS A 1 85 ? -32.915 30.656 25.029 1.00 38.34 85 LYS A O 1
ATOM 663 N N . ARG A 1 86 ? -32.407 29.090 26.554 1.00 37.00 86 ARG A N 1
ATOM 664 C CA . ARG A 1 86 ? -31.051 28.828 26.062 1.00 37.00 86 ARG A CA 1
ATOM 665 C C . ARG A 1 86 ? -31.171 28.138 24.709 1.00 37.00 86 ARG A C 1
ATOM 667 O O . ARG A 1 86 ? -31.408 26.936 24.629 1.00 37.00 86 ARG A O 1
ATOM 674 N N . LYS A 1 87 ? -31.016 28.920 23.636 1.00 41.88 87 LYS A N 1
ATOM 675 C CA . LYS A 1 87 ? -30.787 28.391 22.292 1.00 41.88 87 LYS A CA 1
ATOM 676 C C . LYS A 1 87 ? -29.565 27.483 22.380 1.00 41.88 87 LYS A C 1
ATOM 678 O O . LYS A 1 87 ? -28.449 27.979 22.506 1.00 41.88 87 LYS A O 1
ATOM 683 N N . SER A 1 88 ? -29.779 26.170 22.324 1.00 48.91 88 SER A N 1
ATOM 684 C CA . SER A 1 88 ? -28.703 25.230 22.041 1.00 48.91 88 SER A CA 1
ATOM 685 C C . SER A 1 88 ? -28.223 25.544 20.630 1.00 48.91 88 SER A C 1
ATOM 687 O O . SER A 1 88 ? -28.815 25.115 19.637 1.00 48.91 88 SER A O 1
ATOM 689 N N . THR A 1 89 ? -27.178 26.362 20.536 1.00 49.12 89 THR A N 1
ATOM 690 C CA . THR A 1 89 ? -26.363 26.451 19.338 1.00 49.12 89 THR A CA 1
ATOM 691 C C . THR A 1 89 ? -25.717 25.086 19.182 1.00 49.12 89 THR A C 1
ATOM 693 O O . THR A 1 89 ? -24.648 24.815 19.724 1.00 49.12 89 THR A O 1
ATOM 696 N N . LYS A 1 90 ? -26.403 24.197 18.450 1.00 55.41 90 LYS A N 1
ATOM 697 C CA . LYS A 1 90 ? -25.797 22.992 17.893 1.00 55.41 90 LYS A CA 1
ATOM 698 C C . LYS A 1 90 ? -24.587 23.475 17.110 1.00 55.41 90 LYS A C 1
ATOM 700 O O . LYS A 1 90 ? -24.740 23.960 15.990 1.00 55.41 90 LYS A O 1
ATOM 705 N N . LYS A 1 91 ? -23.403 23.412 17.725 1.00 45.78 91 LYS A N 1
ATOM 706 C CA . LYS A 1 91 ? -22.149 23.718 17.053 1.00 45.78 91 LYS A CA 1
ATOM 707 C C . LYS A 1 91 ? -22.030 22.660 15.976 1.00 45.78 91 LYS A C 1
ATOM 709 O O . LYS A 1 91 ? -21.675 21.519 16.258 1.00 45.78 91 LYS A O 1
ATOM 714 N N . CYS A 1 92 ? -22.414 23.029 14.759 1.00 47.16 92 CYS A N 1
ATOM 715 C CA . CYS A 1 92 ? -22.105 22.272 13.571 1.00 47.16 92 CYS A CA 1
ATOM 716 C C . CYS A 1 92 ? -20.583 22.165 13.546 1.00 47.16 92 CYS A C 1
ATOM 718 O O . CYS A 1 92 ? -19.887 23.116 13.190 1.00 47.16 92 CYS A O 1
ATOM 720 N N . VAL A 1 93 ? -20.071 21.027 14.019 1.00 59.31 93 VAL A N 1
ATOM 721 C CA . VAL A 1 93 ? -18.677 20.654 13.839 1.00 59.31 93 VAL A CA 1
ATOM 722 C C . VAL A 1 93 ? -18.540 20.485 12.339 1.00 59.31 93 VAL A C 1
ATOM 724 O O . VAL A 1 93 ? -18.928 19.458 11.778 1.00 59.31 93 VAL A O 1
ATOM 727 N N . SER A 1 94 ? -18.091 21.550 11.675 1.00 65.25 94 SER A N 1
ATOM 728 C CA . SER A 1 94 ? -17.723 21.494 10.274 1.00 65.25 94 SER A CA 1
ATOM 729 C C . SER A 1 94 ? -16.742 20.338 10.147 1.00 65.25 94 SER A C 1
ATOM 731 O O . SER A 1 94 ? -15.780 20.239 10.910 1.00 65.25 94 SER A O 1
ATOM 733 N N . ARG A 1 95 ? -17.042 19.399 9.245 1.00 65.62 95 ARG A N 1
ATOM 734 C CA . ARG A 1 95 ? -16.185 18.239 9.012 1.00 65.62 95 ARG A CA 1
ATOM 735 C C . ARG A 1 95 ? -14.856 18.774 8.491 1.00 65.62 95 ARG A C 1
ATOM 737 O O . ARG A 1 95 ? -14.746 19.056 7.300 1.00 65.62 95 ARG A O 1
ATOM 744 N N . ILE A 1 96 ? -13.884 18.948 9.388 1.00 74.31 96 ILE A N 1
ATOM 745 C CA . ILE A 1 96 ? -12.538 19.391 9.036 1.00 74.31 96 ILE A CA 1
ATOM 746 C C . ILE A 1 96 ? -12.033 18.391 8.002 1.00 74.31 96 ILE A C 1
ATOM 748 O O . ILE A 1 96 ? -11.955 17.189 8.265 1.00 74.31 96 ILE A O 1
ATOM 752 N N . LYS A 1 97 ? -11.778 18.875 6.787 1.00 79.25 97 LYS A N 1
ATOM 753 C CA . LYS A 1 97 ? -11.234 18.050 5.718 1.00 79.25 97 LYS A CA 1
ATOM 754 C C . LYS A 1 97 ? -9.759 17.842 6.038 1.00 79.25 97 LYS A C 1
ATOM 756 O O . LYS A 1 97 ? -8.957 18.748 5.843 1.00 79.25 97 LYS A O 1
ATOM 761 N N . LEU A 1 98 ? -9.425 16.671 6.576 1.00 84.31 98 LEU A N 1
ATOM 762 C CA . LEU A 1 98 ? -8.032 16.276 6.767 1.00 84.31 98 LEU A CA 1
ATOM 763 C C . LEU A 1 98 ? -7.312 16.243 5.412 1.00 84.31 98 LEU A C 1
ATOM 765 O O . LEU A 1 98 ? -7.936 15.999 4.375 1.00 84.31 98 LEU A O 1
ATOM 769 N N . GLY A 1 99 ? -5.997 16.462 5.441 1.00 89.00 99 GLY A N 1
ATOM 770 C CA . GLY A 1 99 ? -5.147 16.327 4.263 1.00 89.00 99 GLY A CA 1
ATOM 771 C C . GLY A 1 99 ? -5.177 14.914 3.675 1.00 89.00 99 GLY A C 1
ATOM 772 O O . GLY A 1 99 ? -5.576 13.947 4.337 1.00 89.00 99 GLY A O 1
ATOM 773 N N . ASN A 1 100 ? -4.733 14.799 2.424 1.00 94.81 100 ASN A N 1
ATOM 774 C CA . ASN A 1 100 ? -4.502 13.508 1.777 1.00 94.81 100 ASN A CA 1
ATOM 775 C C . ASN A 1 100 ? -3.455 12.690 2.554 1.00 94.81 100 ASN A C 1
ATOM 777 O O . ASN A 1 100 ? -2.729 13.234 3.386 1.00 94.81 100 ASN A O 1
ATOM 781 N N . PHE A 1 101 ? -3.395 11.389 2.278 1.00 96.69 101 PHE A N 1
ATOM 782 C CA . PHE A 1 101 ? -2.315 10.543 2.777 1.00 96.69 101 PHE A CA 1
ATOM 783 C C . PHE A 1 101 ? -0.991 10.873 2.084 1.00 96.69 101 PHE A C 1
ATOM 785 O O . PHE A 1 101 ? -0.984 11.288 0.922 1.00 96.69 101 PHE A O 1
ATOM 792 N N . ASN A 1 102 ? 0.112 10.679 2.802 1.00 95.81 102 ASN A N 1
ATOM 793 C CA . ASN A 1 102 ? 1.476 10.855 2.308 1.00 95.81 102 ASN A CA 1
ATOM 794 C C . ASN A 1 102 ? 2.304 9.559 2.503 1.00 95.81 102 ASN A C 1
ATOM 796 O O . ASN A 1 102 ? 1.846 8.660 3.213 1.00 95.81 102 ASN A O 1
ATOM 800 N N . PRO A 1 103 ? 3.509 9.443 1.908 1.00 96.62 103 PRO A N 1
ATOM 801 C CA . PRO A 1 103 ? 4.303 8.214 1.978 1.00 96.62 103 PRO A CA 1
ATOM 802 C C . PRO A 1 103 ? 4.715 7.770 3.3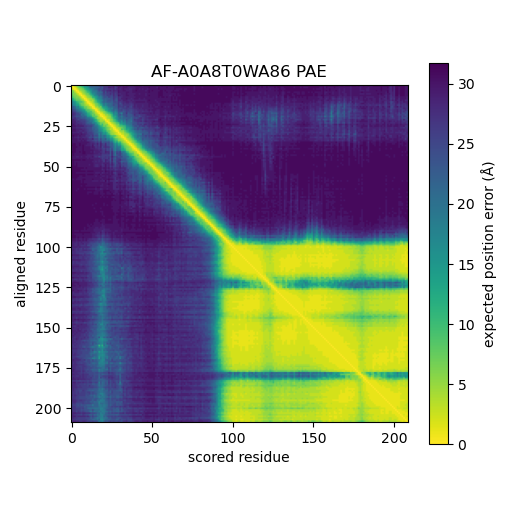91 1.00 96.62 103 PRO A C 1
ATOM 804 O O . PRO A 1 103 ? 4.758 6.574 3.674 1.00 96.62 103 PRO A O 1
ATOM 807 N N . GLU A 1 104 ? 4.986 8.709 4.301 1.00 96.62 104 GLU A N 1
ATOM 808 C CA . GLU A 1 104 ? 5.296 8.389 5.700 1.00 96.62 104 GLU A CA 1
ATOM 809 C C . GLU A 1 104 ? 4.059 7.808 6.406 1.00 96.62 104 GLU A C 1
ATOM 811 O O . GLU A 1 104 ? 4.129 6.789 7.097 1.00 96.62 104 GLU A O 1
ATOM 816 N N . GLU A 1 105 ? 2.900 8.424 6.163 1.00 97.44 105 GLU A N 1
ATOM 817 C CA . GLU A 1 105 ? 1.609 8.017 6.712 1.00 97.44 105 GLU A CA 1
ATOM 818 C C . GLU A 1 105 ? 1.182 6.618 6.243 1.00 97.44 105 GLU A C 1
ATOM 820 O O . GLU A 1 105 ? 0.716 5.804 7.046 1.00 97.44 105 GLU A O 1
ATOM 825 N N . ASP A 1 106 ? 1.403 6.313 4.962 1.00 97.94 106 ASP A N 1
ATOM 826 C CA . ASP A 1 106 ? 1.222 4.971 4.407 1.00 97.94 106 ASP A CA 1
ATOM 827 C C . ASP A 1 106 ? 2.159 3.966 5.086 1.00 97.94 106 ASP A C 1
ATOM 829 O O . ASP A 1 106 ? 1.708 2.909 5.522 1.00 97.94 106 ASP A O 1
ATOM 833 N N . GLY A 1 107 ? 3.439 4.313 5.258 1.00 97.75 107 GLY A N 1
ATOM 834 C CA . GLY A 1 107 ? 4.411 3.468 5.949 1.00 97.75 107 GLY A CA 1
ATOM 835 C C . GLY A 1 107 ? 3.992 3.132 7.386 1.00 97.75 107 GLY A C 1
ATOM 836 O O . GLY A 1 107 ? 4.146 1.990 7.823 1.00 97.75 107 GLY A O 1
ATOM 837 N N . TYR A 1 108 ? 3.411 4.082 8.127 1.00 97.94 108 TYR A N 1
ATOM 838 C CA . TYR A 1 108 ? 2.832 3.805 9.449 1.00 97.94 108 TYR A CA 1
ATOM 839 C C . TYR A 1 108 ? 1.590 2.910 9.383 1.00 97.94 108 TYR A C 1
ATOM 841 O O . TYR A 1 108 ? 1.412 2.063 10.264 1.00 97.94 108 TYR A O 1
ATOM 849 N N . LEU A 1 109 ? 0.739 3.069 8.365 1.00 98.25 109 LEU A N 1
ATOM 850 C CA . LEU A 1 109 ? -0.440 2.228 8.152 1.00 98.25 109 LEU A CA 1
ATOM 851 C C . LEU A 1 109 ? -0.048 0.781 7.819 1.00 98.25 109 LEU A C 1
ATOM 853 O O . LEU A 1 109 ? -0.546 -0.129 8.480 1.00 98.25 109 LEU A O 1
ATOM 857 N N . VAL A 1 110 ? 0.872 0.557 6.874 1.00 98.06 110 VAL A N 1
ATOM 858 C CA . VAL A 1 110 ? 1.344 -0.787 6.492 1.00 98.06 110 VAL A CA 1
ATOM 859 C C . VAL A 1 110 ? 1.989 -1.494 7.688 1.00 98.06 110 VAL A C 1
ATOM 861 O O . VAL A 1 110 ? 1.592 -2.609 8.027 1.00 98.06 110 VAL A O 1
ATOM 864 N N . LYS A 1 111 ? 2.902 -0.824 8.409 1.00 97.00 111 LYS A N 1
ATOM 865 C CA . LYS A 1 111 ? 3.531 -1.372 9.629 1.00 97.00 111 LYS A CA 1
ATOM 866 C C . LYS A 1 111 ? 2.494 -1.722 10.699 1.00 97.00 111 LYS A C 1
ATOM 868 O O . LYS A 1 111 ? 2.540 -2.806 11.272 1.00 97.00 111 LYS A O 1
ATOM 873 N N . SER A 1 112 ? 1.521 -0.838 10.936 1.00 97.38 112 SER A N 1
ATOM 874 C CA . SER A 1 112 ? 0.443 -1.083 11.908 1.00 97.38 112 SER A CA 1
ATOM 875 C C . SER A 1 112 ? -0.500 -2.209 11.479 1.00 97.38 112 SER A C 1
ATOM 877 O O . SER A 1 112 ? -1.050 -2.892 12.339 1.00 97.38 112 SER A O 1
ATOM 879 N N . TRP A 1 113 ? -0.691 -2.421 10.174 1.00 96.56 113 TRP A N 1
ATOM 880 C CA . TRP A 1 113 ? -1.455 -3.551 9.653 1.00 96.56 113 TRP A CA 1
ATOM 881 C C . TRP A 1 113 ? -0.704 -4.868 9.863 1.00 96.56 113 TRP A C 1
ATOM 883 O O . TRP A 1 113 ? -1.267 -5.792 10.448 1.00 96.56 113 TRP A O 1
ATOM 893 N N . LEU A 1 114 ? 0.568 -4.945 9.459 1.00 95.69 114 LEU A N 1
ATOM 894 C CA . LEU A 1 114 ? 1.413 -6.139 9.607 1.00 95.69 114 LEU A CA 1
ATOM 895 C C . LEU A 1 114 ? 1.548 -6.570 11.075 1.00 95.69 114 LEU A C 1
ATOM 897 O O . LEU A 1 114 ? 1.318 -7.730 11.401 1.00 95.69 114 LEU A O 1
ATOM 901 N N . GLU A 1 115 ? 1.828 -5.628 11.980 1.00 94.69 115 GLU A N 1
ATOM 902 C CA . GLU A 1 115 ? 1.994 -5.910 13.414 1.00 94.69 115 GLU A CA 1
ATOM 903 C C . GLU A 1 115 ? 0.746 -6.504 14.091 1.00 94.69 115 GLU A C 1
ATOM 905 O O . GLU A 1 115 ? 0.884 -7.171 15.111 1.00 94.69 115 GLU A O 1
ATOM 910 N N . ILE A 1 116 ? -0.458 -6.258 13.562 1.00 94.38 116 ILE A N 1
ATOM 911 C CA . ILE A 1 116 ? -1.719 -6.762 14.136 1.00 94.38 116 ILE A CA 1
ATOM 912 C C . ILE A 1 116 ? -2.256 -7.973 13.356 1.00 94.38 116 ILE A C 1
ATOM 914 O O . ILE A 1 116 ? -2.830 -8.883 13.945 1.00 94.38 116 ILE A O 1
ATOM 918 N N . SER A 1 117 ? -2.088 -8.002 12.033 1.00 91.81 117 SER A N 1
ATOM 919 C CA . SER A 1 117 ? -2.573 -9.099 11.182 1.00 91.81 117 SER A CA 1
ATOM 920 C C . SER A 1 117 ? -1.696 -10.352 11.244 1.00 91.81 117 SER A C 1
ATOM 922 O O . SER A 1 117 ? -2.217 -11.449 11.056 1.00 91.81 117 SER A O 1
ATOM 924 N N . CYS A 1 118 ? -0.398 -10.205 11.527 1.00 89.75 118 CYS A N 1
ATOM 925 C CA . CYS A 1 118 ? 0.562 -11.311 11.590 1.00 89.75 118 CYS A CA 1
ATOM 926 C C . CYS A 1 118 ? 0.905 -11.759 13.024 1.00 89.75 118 CYS A C 1
ATOM 928 O O . CYS A 1 118 ? 1.659 -12.713 13.195 1.00 89.75 118 CYS A O 1
ATOM 930 N N . ASP A 1 119 ? 0.365 -11.107 14.058 1.00 87.81 119 ASP A N 1
ATOM 931 C CA . ASP A 1 119 ? 0.538 -11.531 15.453 1.00 87.81 119 ASP A CA 1
ATOM 932 C C . ASP A 1 119 ? -0.247 -12.839 15.708 1.00 87.81 119 ASP A C 1
ATOM 934 O O . ASP A 1 119 ? -1.474 -12.851 15.567 1.00 87.81 119 ASP A O 1
ATOM 938 N N . PRO A 1 120 ? 0.399 -13.956 16.095 1.00 79.25 120 PRO A N 1
ATOM 939 C CA . PRO A 1 120 ? -0.275 -15.245 16.279 1.00 79.25 120 PRO A CA 1
ATOM 940 C C . PRO A 1 120 ? -1.313 -15.235 17.414 1.00 79.25 120 PRO A C 1
ATOM 942 O O . PRO A 1 120 ? -2.300 -15.970 17.350 1.00 79.25 120 PRO A O 1
ATOM 945 N N . ILE A 1 121 ? -1.135 -14.382 18.429 1.00 78.50 121 ILE A N 1
ATOM 946 C CA . ILE A 1 121 ? -2.056 -14.256 19.568 1.00 78.50 121 ILE A CA 1
ATOM 947 C C . ILE A 1 121 ? -3.334 -13.521 19.141 1.00 78.50 121 ILE A C 1
ATOM 949 O O . ILE A 1 121 ? -4.408 -13.760 19.696 1.00 78.50 121 ILE A O 1
ATOM 953 N N . THR A 1 122 ? -3.244 -12.619 18.156 1.00 71.62 122 THR A N 1
ATOM 954 C CA . THR A 1 122 ? -4.354 -11.723 17.804 1.00 71.62 122 THR A CA 1
ATOM 955 C C . THR A 1 122 ? -4.920 -11.881 16.394 1.00 71.62 122 THR A C 1
ATOM 957 O O . THR A 1 122 ? -6.033 -11.424 16.150 1.00 71.62 122 THR A O 1
ATOM 960 N N . SER A 1 123 ? -4.258 -12.609 15.503 1.00 69.62 123 SER A N 1
ATOM 961 C CA . SER A 1 123 ? -4.759 -12.938 14.159 1.00 69.62 123 SER A CA 1
ATOM 962 C C . SER A 1 123 ? -5.879 -13.989 14.156 1.00 69.62 123 SER A C 1
ATOM 964 O O . SER A 1 123 ? -6.760 -13.960 13.294 1.00 69.62 123 SER A O 1
ATOM 966 N N . THR A 1 124 ? -5.902 -14.900 15.134 1.00 72.25 124 THR A N 1
ATOM 967 C CA . THR A 1 124 ? -6.841 -16.033 15.139 1.00 72.25 124 THR A CA 1
ATOM 968 C C . THR A 1 124 ? -8.272 -15.605 15.498 1.00 72.25 124 THR A C 1
ATOM 970 O O . THR A 1 124 ? -8.541 -15.108 16.592 1.00 72.25 124 THR A O 1
ATOM 973 N N . GLY A 1 125 ? -9.222 -15.841 14.585 1.00 68.94 125 GLY A N 1
ATOM 974 C CA . GLY A 1 125 ? -10.667 -15.809 14.866 1.00 68.94 125 GLY A CA 1
ATOM 975 C C . GLY A 1 125 ? -11.302 -14.433 15.123 1.00 68.94 125 GLY A C 1
ATOM 976 O O . GLY A 1 125 ? -12.433 -14.370 15.608 1.00 68.94 125 GLY A O 1
ATOM 977 N N . GLN A 1 126 ? -10.621 -13.321 14.830 1.00 76.62 126 GLN A N 1
ATOM 978 C CA . GLN A 1 126 ? -11.165 -11.988 15.118 1.00 76.62 126 GLN A CA 1
ATOM 979 C C . GLN A 1 126 ? -12.194 -11.500 14.092 1.00 76.62 126 GLN A C 1
ATOM 981 O O . GLN A 1 126 ? -12.039 -11.653 12.882 1.00 76.62 126 GLN A O 1
ATOM 986 N N . LYS A 1 127 ? -13.228 -10.805 14.588 1.00 88.88 127 LYS A N 1
ATOM 987 C CA . LYS A 1 127 ? -14.118 -9.998 13.743 1.00 88.88 127 LYS A CA 1
ATOM 988 C C . LYS A 1 127 ? -13.324 -8.860 13.102 1.00 88.88 127 LYS A C 1
ATOM 990 O O . LYS A 1 127 ? -12.565 -8.171 13.790 1.00 88.88 127 LYS A O 1
ATOM 995 N N . ARG A 1 128 ? -13.564 -8.620 11.811 1.00 90.44 128 ARG A N 1
ATOM 996 C CA . ARG A 1 128 ? -12.923 -7.570 11.001 1.00 90.44 128 ARG A CA 1
ATOM 997 C C . ARG A 1 128 ? -12.950 -6.199 11.684 1.00 90.44 128 ARG A C 1
ATOM 999 O O . ARG A 1 128 ? -11.984 -5.451 11.596 1.00 90.44 128 ARG A O 1
ATOM 1006 N N . GLU A 1 129 ? -14.034 -5.871 12.373 1.00 92.88 129 GLU A N 1
ATOM 1007 C CA . GLU A 1 129 ? -14.216 -4.591 13.058 1.00 92.88 129 GLU A CA 1
ATOM 1008 C C . GLU A 1 129 ? -13.165 -4.403 14.172 1.00 92.88 129 GLU A C 1
ATOM 1010 O O . GLU A 1 129 ? -12.488 -3.377 14.196 1.00 92.88 129 GLU A O 1
ATOM 1015 N N . ARG A 1 130 ? -12.917 -5.433 14.999 1.00 92.69 130 ARG A N 1
ATOM 1016 C CA . ARG A 1 130 ? -11.890 -5.401 16.061 1.00 92.69 130 ARG A CA 1
ATOM 1017 C C . ARG A 1 130 ? -10.463 -5.354 15.523 1.00 92.69 130 ARG A C 1
ATOM 1019 O O . ARG A 1 130 ? -9.618 -4.677 16.107 1.00 92.69 130 ARG A O 1
ATOM 1026 N N . LEU A 1 131 ? -10.195 -6.041 14.410 1.00 93.81 131 LEU A N 1
ATOM 1027 C CA . LEU A 1 131 ? -8.914 -5.938 13.704 1.00 93.81 131 LEU A CA 1
ATOM 1028 C C . LEU A 1 131 ? -8.634 -4.471 13.334 1.00 93.81 131 LEU A C 1
ATOM 1030 O O . LEU A 1 131 ? -7.567 -3.940 13.636 1.00 93.81 131 LEU A O 1
ATOM 1034 N N . TRP A 1 132 ? -9.621 -3.783 12.757 1.00 96.50 132 TRP A N 1
ATOM 1035 C CA . TRP A 1 132 ? -9.483 -2.382 12.361 1.00 96.50 132 TRP A CA 1
ATOM 1036 C C . TRP A 1 132 ? -9.438 -1.385 13.522 1.00 96.50 132 TRP A C 1
ATOM 1038 O O . TRP A 1 132 ? -8.724 -0.391 13.416 1.00 96.50 132 TRP A O 1
ATOM 1048 N N . GLU A 1 133 ? -10.126 -1.644 14.635 1.00 96.12 133 GLU A N 1
ATOM 1049 C CA . GLU A 1 133 ? -9.979 -0.865 15.876 1.00 96.12 133 GLU A CA 1
ATOM 1050 C C . GLU A 1 133 ? -8.539 -0.930 16.413 1.00 96.12 133 GLU A C 1
ATOM 1052 O O . GLU A 1 133 ? -7.963 0.091 16.794 1.00 96.12 133 GLU A O 1
ATOM 1057 N N . ARG A 1 134 ? -7.922 -2.118 16.384 1.00 95.94 134 ARG A N 1
ATOM 1058 C CA . ARG A 1 134 ? -6.533 -2.335 16.819 1.00 95.94 134 ARG A CA 1
ATOM 1059 C C . ARG A 1 134 ? -5.523 -1.677 15.885 1.00 95.94 134 ARG A C 1
ATOM 1061 O O . ARG A 1 134 ? -4.623 -0.993 16.368 1.00 95.94 134 ARG A O 1
ATOM 1068 N N . ILE A 1 135 ? -5.701 -1.820 14.569 1.00 97.25 135 ILE A N 1
ATOM 1069 C CA . ILE A 1 135 ? -4.879 -1.128 13.563 1.00 97.25 135 ILE A CA 1
ATOM 1070 C C . ILE A 1 135 ? -4.994 0.388 13.739 1.00 97.25 135 ILE A C 1
ATOM 1072 O O . ILE A 1 135 ? -3.975 1.071 13.739 1.00 97.25 135 ILE A O 1
ATOM 1076 N N . LEU A 1 136 ? -6.206 0.917 13.949 1.00 98.19 136 LEU A N 1
ATOM 1077 C CA . LEU A 1 136 ? -6.424 2.342 14.198 1.00 98.19 136 LEU A CA 1
ATOM 1078 C C . LEU A 1 136 ? -5.675 2.823 15.442 1.00 98.19 136 LEU A C 1
ATOM 1080 O O . LEU A 1 136 ? -4.978 3.832 15.375 1.00 98.19 136 LEU A O 1
ATOM 1084 N N . HIS A 1 137 ? -5.806 2.110 16.563 1.00 97.75 137 HIS A N 1
ATOM 1085 C CA . HIS A 1 137 ? -5.106 2.452 17.798 1.00 97.75 137 HIS A CA 1
ATOM 1086 C C . HIS A 1 137 ? -3.581 2.430 17.601 1.00 97.75 137 HIS A C 1
ATOM 1088 O O . HIS A 1 137 ? -2.892 3.378 17.976 1.00 97.75 137 HIS A O 1
ATOM 1094 N N . ARG A 1 138 ? -3.057 1.387 16.943 1.00 97.75 138 ARG A N 1
ATOM 1095 C CA . ARG A 1 138 ? -1.624 1.228 16.667 1.00 97.75 138 ARG A CA 1
ATOM 1096 C C . ARG A 1 138 ? -1.083 2.318 15.738 1.00 97.75 138 ARG A C 1
ATOM 1098 O O . ARG A 1 138 ? -0.031 2.883 16.027 1.00 97.75 138 ARG A O 1
ATOM 1105 N N . TYR A 1 139 ? -1.833 2.656 14.691 1.00 98.31 139 TYR A N 1
ATOM 1106 C CA . TYR A 1 139 ? -1.526 3.745 13.769 1.00 98.31 139 TYR A CA 1
ATOM 1107 C C . TYR A 1 139 ? -1.540 5.104 14.488 1.00 98.31 139 TYR A C 1
ATOM 1109 O O . TYR A 1 139 ? -0.545 5.824 14.454 1.00 98.31 139 TYR A O 1
ATOM 1117 N N . ASN A 1 140 ? -2.621 5.445 15.203 1.00 97.81 140 ASN A N 1
ATOM 1118 C CA . ASN A 1 140 ? -2.757 6.750 15.860 1.00 97.81 140 ASN A CA 1
ATOM 1119 C C . ASN A 1 140 ? -1.736 6.964 16.994 1.00 97.81 140 ASN A C 1
ATOM 1121 O O . ASN A 1 140 ? -1.432 8.116 17.300 1.00 97.81 140 ASN A O 1
ATOM 1125 N N . LEU A 1 141 ? -1.191 5.885 17.572 1.00 97.38 141 LEU A N 1
ATOM 1126 C CA . LEU A 1 141 ? -0.065 5.907 18.512 1.00 97.38 141 LEU A CA 1
ATOM 1127 C C . LEU A 1 141 ? 1.292 6.149 17.820 1.00 97.38 141 LEU A C 1
ATOM 1129 O O . LEU A 1 141 ? 2.174 6.765 18.410 1.00 97.38 141 LEU A O 1
ATOM 1133 N N . LYS A 1 142 ? 1.475 5.658 16.585 1.00 96.00 142 LYS A N 1
ATOM 1134 C CA . LYS A 1 142 ? 2.752 5.700 15.846 1.00 96.00 142 LYS A CA 1
ATOM 1135 C C . LYS A 1 142 ? 2.881 6.834 14.824 1.00 96.00 142 LYS A C 1
ATOM 1137 O O . LYS A 1 142 ? 3.999 7.117 14.415 1.00 96.00 142 LYS A O 1
ATOM 1142 N N . ARG A 1 143 ? 1.781 7.492 14.439 1.00 93.88 143 ARG A N 1
ATOM 1143 C CA . ARG A 1 143 ? 1.687 8.493 13.348 1.00 93.88 143 ARG A CA 1
ATOM 1144 C C . ARG A 1 143 ? 2.630 9.706 13.430 1.00 93.88 143 ARG A C 1
ATOM 1146 O O . ARG A 1 143 ? 2.692 10.480 12.474 1.00 93.88 143 ARG A O 1
ATOM 1153 N N . GLY A 1 144 ? 3.304 9.928 14.559 1.00 93.31 144 GLY A N 1
ATOM 1154 C CA . GLY A 1 144 ? 4.126 11.117 14.786 1.00 93.31 144 GLY A CA 1
ATOM 1155 C C . GLY A 1 144 ? 3.297 12.397 14.654 1.00 93.31 144 GLY A C 1
ATOM 1156 O O . GLY A 1 144 ? 2.253 12.539 15.292 1.00 93.31 144 GLY A O 1
ATOM 1157 N N . SER A 1 145 ? 3.742 13.316 13.798 1.00 93.56 145 SER A N 1
ATOM 1158 C CA . SER A 1 145 ? 3.045 14.579 13.514 1.00 93.56 145 SER A CA 1
ATOM 1159 C C . SER A 1 145 ? 1.902 14.461 12.492 1.00 93.56 145 SER A C 1
ATOM 1161 O O . SER A 1 145 ? 1.189 15.443 12.279 1.00 93.56 145 SER A O 1
ATOM 1163 N N . ASN A 1 146 ? 1.698 13.297 11.861 1.00 94.75 146 ASN A N 1
ATOM 1164 C CA . ASN A 1 146 ? 0.639 13.111 10.862 1.00 94.75 146 ASN A CA 1
ATOM 1165 C C . ASN A 1 146 ? -0.770 13.207 11.487 1.00 94.75 146 ASN A C 1
ATOM 1167 O O . ASN A 1 146 ? -0.925 12.973 12.690 1.00 94.75 146 ASN A O 1
ATOM 1171 N N . PRO A 1 147 ? -1.823 13.544 10.714 1.00 94.25 147 PRO A N 1
ATOM 1172 C CA . PRO A 1 147 ? -3.179 13.714 11.238 1.00 94.25 147 PRO A CA 1
ATOM 1173 C C . PRO A 1 147 ? -3.765 12.454 11.889 1.00 94.25 147 PRO A C 1
ATOM 1175 O O . PRO A 1 147 ? -3.468 11.323 11.501 1.00 94.25 147 PRO A O 1
ATOM 1178 N N . GLU A 1 148 ? -4.661 12.645 12.860 1.00 96.31 148 GLU A N 1
ATOM 1179 C CA . GLU A 1 148 ? -5.382 11.526 13.467 1.00 96.31 148 GLU A CA 1
ATOM 1180 C C . GLU A 1 148 ? -6.417 10.981 12.489 1.00 96.31 148 GLU A C 1
ATOM 1182 O O . GLU A 1 148 ? -7.266 11.722 11.993 1.00 96.31 148 GLU A O 1
ATOM 1187 N N . ARG A 1 149 ? -6.368 9.682 12.200 1.00 97.06 149 ARG A N 1
ATOM 1188 C CA . ARG A 1 149 ? -7.314 9.061 11.271 1.00 97.06 149 ARG A CA 1
ATOM 1189 C C . ARG A 1 149 ? -8.436 8.368 12.035 1.00 97.06 149 ARG A C 1
ATOM 1191 O O . ARG A 1 149 ? -8.447 8.294 13.258 1.00 97.06 149 ARG A O 1
ATOM 1198 N N . ASN A 1 150 ? -9.415 7.880 11.282 1.00 96.94 150 ASN A N 1
ATOM 1199 C CA . ASN A 1 150 ? -10.481 7.007 11.764 1.00 96.94 150 ASN A CA 1
ATOM 1200 C C . ASN A 1 150 ? -10.476 5.705 10.951 1.00 96.94 150 ASN A C 1
ATOM 1202 O O . ASN A 1 150 ? -9.898 5.665 9.861 1.00 96.94 150 ASN A O 1
ATOM 1206 N N . VAL A 1 151 ? -11.156 4.667 11.454 1.00 97.38 151 VAL A N 1
ATOM 1207 C CA . VAL A 1 151 ? -11.211 3.331 10.829 1.00 97.38 151 VAL A CA 1
ATOM 1208 C C . VAL A 1 151 ? -11.512 3.408 9.329 1.00 97.38 151 VAL A C 1
ATOM 1210 O O . VAL A 1 151 ? -10.771 2.845 8.529 1.00 97.38 151 VAL A O 1
ATOM 1213 N N . ARG A 1 152 ? -12.550 4.157 8.932 1.00 96.75 152 ARG A N 1
ATOM 1214 C CA . ARG A 1 152 ? -12.985 4.250 7.529 1.00 96.75 152 ARG A CA 1
ATOM 1215 C C . ARG A 1 152 ? -11.922 4.882 6.626 1.00 96.75 152 ARG A C 1
ATOM 1217 O O . ARG A 1 152 ? -11.762 4.460 5.484 1.00 96.75 152 ARG A O 1
ATOM 1224 N N . SER A 1 153 ? -11.196 5.879 7.132 1.00 97.38 153 SER A N 1
ATOM 1225 C CA . SER A 1 153 ? -10.099 6.527 6.405 1.00 97.38 153 SER A CA 1
ATOM 1226 C C . SER A 1 153 ? -8.922 5.575 6.189 1.00 97.38 153 SER A C 1
ATOM 1228 O O . SER A 1 153 ? -8.363 5.558 5.096 1.00 97.38 153 SER A O 1
ATOM 1230 N N . LEU A 1 154 ? -8.557 4.783 7.205 1.00 98.00 154 LEU A N 1
ATOM 1231 C CA . LEU A 1 154 ? -7.465 3.810 7.102 1.00 98.00 154 LEU A CA 1
ATOM 1232 C C . LEU A 1 154 ? -7.842 2.626 6.204 1.00 98.00 154 LEU A C 1
ATOM 1234 O O . LEU A 1 154 ? -7.053 2.258 5.344 1.00 98.00 154 LEU A O 1
ATOM 1238 N N . GLN A 1 155 ? -9.063 2.097 6.336 1.00 98.00 155 GLN A N 1
ATOM 1239 C CA . GLN A 1 155 ? -9.615 1.065 5.448 1.00 98.00 155 GLN A CA 1
ATOM 1240 C C . GLN A 1 155 ? -9.546 1.498 3.982 1.00 98.00 155 GLN A C 1
ATOM 1242 O O . GLN A 1 155 ? -8.933 0.821 3.162 1.00 98.00 155 GLN A O 1
ATOM 1247 N N . SER A 1 156 ? -10.100 2.675 3.672 1.00 98.00 156 SER A N 1
ATOM 1248 C CA . SER 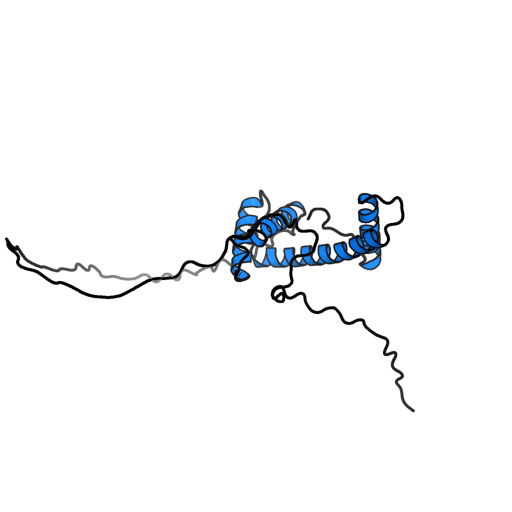A 1 156 ? -10.119 3.200 2.306 1.00 98.00 156 SER A CA 1
ATOM 1249 C C . SER A 1 156 ? -8.720 3.421 1.731 1.00 98.00 156 SER A C 1
ATOM 1251 O O . SER A 1 156 ? -8.550 3.269 0.525 1.00 98.00 156 SER A O 1
ATOM 1253 N N . ARG A 1 157 ? -7.726 3.796 2.550 1.00 97.94 157 ARG A N 1
ATOM 1254 C CA . ARG A 1 157 ? -6.344 3.960 2.081 1.00 97.94 157 ARG A CA 1
ATOM 1255 C C . ARG A 1 157 ? -5.647 2.618 1.888 1.00 97.94 157 ARG A C 1
ATOM 1257 O O . ARG A 1 157 ? -5.010 2.415 0.860 1.00 97.94 157 ARG A O 1
ATOM 1264 N N . TRP A 1 158 ? -5.811 1.702 2.837 1.00 98.31 158 TRP A N 1
ATOM 1265 C CA . TRP A 1 158 ? -5.254 0.354 2.784 1.00 98.31 158 TRP A CA 1
ATOM 1266 C C . TRP A 1 158 ? -5.751 -0.437 1.576 1.00 98.31 158 TRP A C 1
ATOM 1268 O O . TRP A 1 158 ? -4.955 -1.095 0.917 1.00 98.31 158 TRP A O 1
ATOM 1278 N N . ASP A 1 159 ? -7.041 -0.350 1.245 1.00 98.25 159 ASP A N 1
ATOM 1279 C CA . ASP A 1 159 ? -7.583 -1.042 0.075 1.00 98.25 159 ASP A CA 1
ATOM 1280 C C . ASP A 1 159 ? -7.006 -0.495 -1.239 1.00 98.25 159 ASP A C 1
ATOM 1282 O O . ASP A 1 159 ? -6.750 -1.281 -2.150 1.00 98.25 159 ASP A O 1
ATOM 1286 N N . VAL A 1 160 ? -6.695 0.806 -1.319 1.00 98.00 160 VAL A N 1
ATOM 1287 C CA . VAL A 1 160 ? -5.955 1.384 -2.456 1.00 98.00 160 VAL A CA 1
ATOM 1288 C C . VAL A 1 160 ? -4.516 0.861 -2.498 1.00 98.00 160 VAL A C 1
ATOM 1290 O O . VAL A 1 160 ? -4.121 0.318 -3.525 1.00 98.00 160 VAL A O 1
ATOM 1293 N N . ILE A 1 161 ? -3.757 0.956 -1.394 1.00 98.31 161 ILE A N 1
ATOM 1294 C CA . ILE A 1 161 ? -2.362 0.471 -1.318 1.00 98.31 161 ILE A CA 1
ATOM 1295 C C . ILE A 1 161 ? -2.292 -1.005 -1.729 1.00 98.31 161 ILE A C 1
ATOM 1297 O O . ILE A 1 161 ? -1.568 -1.360 -2.651 1.00 98.31 161 ILE A O 1
ATOM 1301 N N . LYS A 1 162 ? -3.099 -1.859 -1.095 1.00 97.31 162 LYS A N 1
ATOM 1302 C CA . LYS A 1 162 ? -3.160 -3.304 -1.347 1.00 97.31 162 LYS A CA 1
ATOM 1303 C C . LYS A 1 162 ? -3.508 -3.630 -2.802 1.00 97.31 162 LYS A C 1
ATOM 1305 O O . LYS A 1 162 ? -2.924 -4.547 -3.370 1.00 97.31 162 LYS A O 1
ATOM 1310 N N . THR A 1 163 ? -4.444 -2.894 -3.404 1.00 97.81 163 THR A N 1
ATOM 1311 C CA . THR A 1 163 ? -4.830 -3.095 -4.810 1.00 97.81 163 THR A CA 1
ATOM 1312 C C . THR A 1 163 ? -3.680 -2.740 -5.751 1.00 97.81 163 THR A C 1
ATOM 1314 O O . THR A 1 163 ? -3.369 -3.511 -6.655 1.00 97.81 163 THR A O 1
ATOM 1317 N N . GLU A 1 164 ? -3.017 -1.606 -5.526 1.00 97.75 164 GLU A N 1
ATOM 1318 C CA . GLU A 1 164 ? -1.914 -1.139 -6.371 1.00 97.75 164 GLU A CA 1
ATOM 1319 C C . GLU A 1 164 ? -0.653 -1.996 -6.213 1.00 97.75 164 GLU A C 1
ATOM 1321 O O . GLU A 1 164 ? -0.053 -2.388 -7.212 1.00 97.75 164 GLU A O 1
ATOM 1326 N N . VAL A 1 165 ? -0.298 -2.371 -4.980 1.00 97.94 165 VAL A N 1
ATOM 1327 C CA . VAL A 1 165 ? 0.786 -3.325 -4.688 1.00 97.94 165 VAL A CA 1
ATOM 1328 C C . VAL A 1 165 ? 0.482 -4.693 -5.308 1.00 97.94 165 VAL A C 1
ATOM 1330 O O . VAL A 1 165 ? 1.368 -5.295 -5.904 1.00 97.94 165 VAL A O 1
ATOM 1333 N N . GLY A 1 166 ? -0.768 -5.166 -5.245 1.00 97.75 166 GLY A N 1
ATOM 1334 C CA . GLY A 1 166 ? -1.185 -6.428 -5.866 1.00 97.75 166 GLY A CA 1
ATOM 1335 C C . GLY A 1 166 ? -1.029 -6.438 -7.391 1.00 97.75 166 GLY A C 1
ATOM 1336 O O . GLY A 1 166 ? -0.545 -7.422 -7.944 1.00 97.75 166 GLY A O 1
ATOM 1337 N N . LYS A 1 167 ? -1.367 -5.329 -8.067 1.00 97.94 167 LYS A N 1
ATOM 1338 C CA . LYS A 1 167 ? -1.091 -5.148 -9.504 1.00 97.94 167 LYS A CA 1
ATOM 1339 C C . LYS A 1 167 ? 0.411 -5.110 -9.783 1.00 97.94 167 LYS A C 1
ATOM 1341 O O . LYS A 1 167 ? 0.882 -5.792 -10.682 1.00 97.94 167 LYS A O 1
ATOM 1346 N N . PHE A 1 168 ? 1.178 -4.326 -9.025 1.00 98.19 168 PHE A N 1
ATOM 1347 C CA . PHE A 1 168 ? 2.625 -4.231 -9.226 1.00 98.19 168 PHE A CA 1
ATOM 1348 C C . PHE A 1 168 ? 3.319 -5.588 -9.040 1.00 98.19 168 PHE A C 1
ATOM 1350 O O . PHE A 1 168 ? 4.179 -5.957 -9.837 1.00 98.19 168 PHE A O 1
ATOM 1357 N N . ALA A 1 169 ? 2.879 -6.377 -8.057 1.00 97.56 169 ALA A N 1
ATOM 1358 C CA . ALA A 1 169 ? 3.390 -7.717 -7.804 1.00 97.56 169 ALA A CA 1
ATOM 1359 C C . ALA A 1 169 ? 3.196 -8.677 -8.992 1.00 97.56 169 ALA A C 1
ATOM 1361 O O . ALA A 1 169 ? 4.070 -9.514 -9.210 1.00 97.56 169 ALA A O 1
ATOM 1362 N N . SER A 1 170 ? 2.127 -8.554 -9.796 1.00 97.38 170 SER A N 1
ATOM 1363 C CA . SER A 1 170 ? 1.996 -9.371 -11.014 1.00 97.38 170 SER A CA 1
ATOM 1364 C C . SER A 1 170 ? 2.997 -8.956 -12.096 1.00 97.38 170 SER A C 1
ATOM 1366 O O . SER A 1 170 ? 3.686 -9.823 -12.622 1.00 97.38 170 SER A O 1
ATOM 1368 N N . PHE A 1 171 ? 3.190 -7.655 -12.353 1.00 97.00 171 PHE A N 1
ATOM 1369 C CA . PHE A 1 171 ? 4.224 -7.191 -13.301 1.00 97.00 171 PHE A CA 1
ATOM 1370 C C . PHE A 1 171 ? 5.648 -7.553 -12.850 1.00 97.00 171 PHE A C 1
ATOM 1372 O O . PHE A 1 171 ? 6.510 -7.872 -13.675 1.00 97.00 171 PHE A O 1
ATOM 1379 N N . PHE A 1 172 ? 5.908 -7.536 -11.541 1.00 95.88 172 PHE A N 1
ATOM 1380 C CA . PHE A 1 172 ? 7.180 -7.993 -10.989 1.00 95.88 172 PHE A CA 1
ATOM 1381 C C . PHE A 1 172 ? 7.356 -9.509 -11.144 1.00 95.88 172 PHE A C 1
ATOM 1383 O O . PHE A 1 172 ? 8.412 -9.953 -11.585 1.00 95.88 172 PHE A O 1
ATOM 1390 N N . ALA A 1 173 ? 6.319 -10.308 -10.873 1.00 95.75 173 ALA A N 1
ATOM 1391 C CA . ALA A 1 173 ? 6.342 -11.753 -11.104 1.00 95.75 173 ALA A CA 1
ATOM 1392 C C . ALA A 1 173 ? 6.522 -12.117 -12.590 1.00 95.75 173 ALA A C 1
ATOM 1394 O O . ALA A 1 173 ? 7.161 -13.122 -12.900 1.00 95.75 173 ALA A O 1
ATOM 1395 N N . ASP A 1 174 ? 6.007 -11.298 -13.509 1.00 94.62 174 ASP A N 1
ATOM 1396 C CA . ASP A 1 174 ? 6.238 -11.439 -14.949 1.00 94.62 174 ASP A CA 1
ATOM 1397 C C . ASP A 1 174 ? 7.702 -11.141 -15.307 1.00 94.62 174 ASP A C 1
ATOM 1399 O O . ASP A 1 174 ? 8.357 -11.978 -15.925 1.00 94.62 174 ASP A O 1
ATOM 1403 N N . SER A 1 175 ? 8.269 -10.043 -14.795 1.00 93.31 175 SER A N 1
ATOM 1404 C CA . SER A 1 175 ? 9.697 -9.700 -14.957 1.00 93.31 175 SER A CA 1
ATOM 1405 C C . SER A 1 175 ? 10.634 -10.783 -14.389 1.00 93.31 175 SER A C 1
ATOM 1407 O O . SER A 1 175 ? 11.667 -11.109 -14.974 1.00 93.31 175 SER A O 1
ATOM 1409 N N . VAL A 1 176 ? 10.258 -11.387 -13.255 1.00 93.00 176 VAL A N 1
ATOM 1410 C CA . VAL A 1 176 ? 10.963 -12.519 -12.624 1.00 93.00 176 VAL A CA 1
ATOM 1411 C C . VAL A 1 176 ? 10.779 -13.831 -13.398 1.00 93.00 176 VAL A C 1
ATOM 1413 O O . VAL A 1 176 ? 11.607 -14.725 -13.256 1.00 93.00 176 VAL A O 1
ATOM 1416 N N . ARG A 1 177 ? 9.736 -13.970 -14.224 1.00 92.62 177 ARG A N 1
ATOM 1417 C CA . ARG A 1 177 ? 9.507 -15.155 -15.067 1.00 92.62 177 ARG A CA 1
ATOM 1418 C C . ARG A 1 177 ? 10.202 -15.054 -16.424 1.00 92.62 177 ARG A C 1
ATOM 1420 O O . ARG A 1 177 ? 10.652 -16.075 -16.932 1.00 92.62 177 ARG A O 1
ATOM 1427 N N . GLU A 1 178 ? 10.303 -13.853 -16.990 1.00 89.31 178 GLU A N 1
ATOM 1428 C CA . GLU A 1 178 ? 11.089 -13.592 -18.204 1.00 89.31 178 GLU A CA 1
ATOM 1429 C C . GLU A 1 178 ? 12.579 -13.890 -17.969 1.00 89.31 178 GLU A C 1
ATOM 1431 O O . GLU A 1 178 ? 13.214 -14.512 -18.817 1.00 89.31 178 GLU A O 1
ATOM 1436 N N . ASN A 1 179 ? 13.107 -13.476 -16.805 1.00 74.81 179 ASN A N 1
ATOM 1437 C CA . ASN A 1 179 ? 14.451 -13.760 -16.273 1.00 74.81 179 ASN A CA 1
ATOM 1438 C C . ASN A 1 179 ? 15.571 -13.957 -17.322 1.00 74.81 179 ASN A C 1
ATOM 1440 O O . ASN A 1 179 ? 16.280 -14.973 -17.274 1.00 74.81 179 ASN A O 1
ATOM 1444 N N . PRO A 1 180 ? 15.771 -13.014 -18.265 1.00 72.94 180 PRO A N 1
ATOM 1445 C CA . PRO A 1 180 ? 16.881 -13.105 -19.199 1.00 72.94 180 PRO A CA 1
ATOM 1446 C C . PRO A 1 180 ? 18.200 -13.046 -18.420 1.00 72.94 180 PRO A C 1
ATOM 1448 O O . PRO A 1 180 ? 18.353 -12.293 -17.452 1.00 72.94 180 PRO A O 1
ATOM 1451 N N . SER A 1 181 ? 19.166 -13.866 -18.834 1.00 77.19 181 SER A N 1
ATOM 1452 C CA . SER A 1 181 ? 20.455 -13.989 -18.155 1.00 77.19 181 SER A CA 1
ATOM 1453 C C . SER A 1 181 ? 21.171 -12.637 -18.087 1.00 77.19 181 SER A C 1
ATOM 1455 O O . SER A 1 181 ? 21.591 -12.115 -19.119 1.00 77.19 181 SER A O 1
ATOM 1457 N N . GLY A 1 182 ? 21.335 -12.098 -16.876 1.00 80.62 182 GLY A N 1
ATOM 1458 C CA . GLY A 1 182 ? 22.061 -10.849 -16.622 1.00 80.62 182 GLY A CA 1
ATOM 1459 C C . GLY A 1 182 ? 21.264 -9.738 -15.930 1.00 80.62 182 GLY A C 1
ATOM 1460 O O . GLY A 1 182 ? 21.885 -8.774 -15.499 1.00 80.62 182 GLY A O 1
ATOM 1461 N N . MET A 1 183 ? 19.939 -9.855 -15.769 1.00 86.06 183 MET A N 1
ATOM 1462 C CA . MET A 1 183 ? 19.158 -8.857 -15.015 1.00 86.06 183 MET A CA 1
ATOM 1463 C C . MET A 1 183 ? 19.288 -9.032 -13.496 1.00 86.06 183 MET A C 1
ATOM 1465 O O . MET A 1 183 ? 18.976 -10.096 -12.952 1.00 86.06 183 MET A O 1
ATOM 1469 N N . SER A 1 184 ? 19.672 -7.959 -12.801 1.00 91.88 184 SER A N 1
ATOM 1470 C CA . SER A 1 184 ? 19.587 -7.862 -11.341 1.00 91.88 184 SER A CA 1
ATOM 1471 C C . SER A 1 184 ? 18.140 -7.665 -10.874 1.00 91.88 184 SER A C 1
ATOM 1473 O O . SER A 1 184 ? 17.248 -7.324 -11.653 1.00 91.88 184 SER A O 1
ATOM 1475 N N . ASP A 1 185 ? 17.889 -7.821 -9.574 1.00 90.19 185 ASP A N 1
ATOM 1476 C CA . ASP A 1 185 ? 16.553 -7.580 -9.016 1.00 90.19 185 ASP A CA 1
ATOM 1477 C C . ASP A 1 185 ? 16.147 -6.094 -9.071 1.00 90.19 185 ASP A C 1
ATOM 1479 O O . ASP A 1 185 ? 14.957 -5.785 -9.168 1.00 90.19 185 ASP A O 1
ATOM 1483 N N . SER A 1 186 ? 17.117 -5.169 -9.120 1.00 93.00 186 SER A N 1
ATOM 1484 C CA . SER A 1 186 ? 16.848 -3.755 -9.413 1.00 93.00 186 SER A CA 1
ATOM 1485 C C . SER A 1 186 ? 16.363 -3.577 -10.852 1.00 93.00 186 SER A C 1
ATOM 1487 O O . SER A 1 186 ? 15.369 -2.891 -11.068 1.00 93.00 186 SER A O 1
ATOM 1489 N N . ASP A 1 187 ? 16.987 -4.251 -11.824 1.00 94.19 187 ASP A N 1
ATOM 1490 C CA . ASP A 1 187 ? 16.576 -4.178 -13.233 1.00 94.19 187 ASP A CA 1
ATOM 1491 C C . ASP A 1 187 ? 15.175 -4.767 -13.432 1.00 94.19 187 ASP A C 1
ATOM 1493 O O . ASP A 1 187 ? 14.346 -4.176 -14.121 1.00 94.19 187 ASP A O 1
ATOM 1497 N N . LYS A 1 188 ? 14.865 -5.894 -12.771 1.00 93.75 188 LYS A N 1
ATOM 1498 C CA . LYS A 1 188 ? 13.517 -6.496 -12.770 1.00 93.75 188 LYS A CA 1
ATOM 1499 C C . LYS A 1 188 ? 12.479 -5.556 -12.156 1.00 93.75 188 LYS A C 1
ATOM 1501 O O . LYS A 1 188 ? 11.369 -5.457 -12.667 1.00 93.75 188 LYS A O 1
ATOM 1506 N N . THR A 1 189 ? 12.842 -4.840 -11.091 1.00 95.50 189 THR A N 1
ATOM 1507 C CA . THR A 1 189 ? 11.978 -3.831 -10.457 1.00 95.50 189 THR A CA 1
ATOM 1508 C C . THR A 1 189 ? 11.720 -2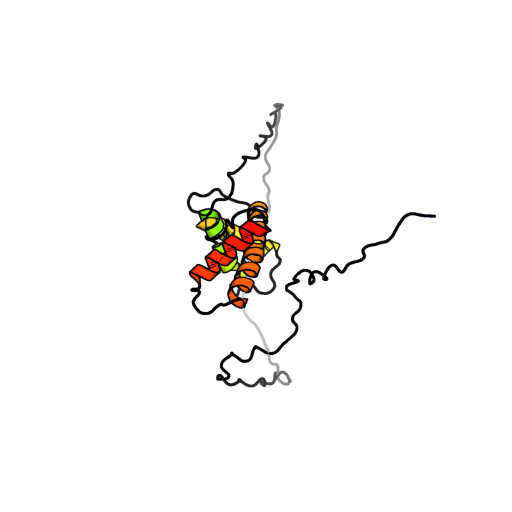.650 -11.397 1.00 95.50 189 THR A C 1
ATOM 1510 O O . THR A 1 189 ? 10.579 -2.208 -11.533 1.00 95.50 189 THR A O 1
ATOM 1513 N N . THR A 1 190 ? 12.755 -2.160 -12.086 1.00 95.56 190 THR A N 1
ATOM 1514 C CA . THR A 1 190 ? 12.637 -1.078 -13.073 1.00 95.56 190 THR A CA 1
ATOM 1515 C C . THR A 1 190 ? 11.798 -1.506 -14.280 1.00 95.56 190 THR A C 1
ATOM 1517 O O . THR A 1 190 ? 10.880 -0.781 -14.651 1.00 95.56 190 THR A O 1
ATOM 1520 N N . HIS A 1 191 ? 12.030 -2.701 -14.830 1.00 94.62 191 HIS A N 1
ATOM 1521 C CA . HIS A 1 191 ? 11.241 -3.286 -15.925 1.00 94.62 191 HIS A CA 1
ATOM 1522 C C . HIS A 1 191 ? 9.762 -3.443 -15.543 1.00 94.62 191 HIS A C 1
ATOM 1524 O O . HIS A 1 191 ? 8.880 -2.977 -16.266 1.00 94.62 191 HIS A O 1
ATOM 1530 N N . ALA A 1 192 ? 9.480 -3.982 -14.352 1.00 96.50 192 ALA A N 1
ATOM 1531 C CA . ALA A 1 192 ? 8.124 -4.088 -13.817 1.00 96.50 192 ALA A CA 1
ATOM 1532 C C . ALA A 1 192 ? 7.435 -2.720 -13.693 1.00 96.50 192 ALA A C 1
ATOM 1534 O O . ALA A 1 192 ? 6.276 -2.581 -14.084 1.00 96.50 192 ALA A O 1
ATOM 1535 N N . ALA A 1 193 ? 8.142 -1.696 -13.201 1.00 97.12 193 ALA A N 1
ATOM 1536 C CA . ALA A 1 193 ? 7.618 -0.334 -13.094 1.00 97.12 193 ALA A CA 1
ATOM 1537 C C . ALA A 1 193 ? 7.353 0.312 -14.464 1.00 97.12 193 ALA A C 1
ATOM 1539 O O . ALA A 1 193 ? 6.331 0.980 -14.632 1.00 97.12 193 ALA A O 1
ATOM 1540 N N . THR A 1 194 ? 8.221 0.080 -15.452 1.00 97.06 194 THR A N 1
ATOM 1541 C CA . THR A 1 194 ? 8.024 0.535 -16.836 1.00 97.06 194 THR A CA 1
ATOM 1542 C C . THR A 1 194 ? 6.799 -0.126 -17.471 1.00 97.06 194 THR A C 1
ATOM 1544 O O . THR A 1 194 ? 5.948 0.574 -18.023 1.00 97.06 194 THR A O 1
ATOM 1547 N N . ASN A 1 195 ? 6.650 -1.447 -17.333 1.00 97.00 195 ASN A N 1
ATOM 1548 C CA . ASN A 1 195 ? 5.502 -2.190 -17.861 1.00 97.00 195 ASN A CA 1
ATOM 1549 C C . ASN A 1 195 ? 4.189 -1.784 -17.170 1.00 97.00 195 ASN A C 1
ATOM 1551 O O . ASN A 1 195 ? 3.197 -1.516 -17.848 1.00 97.00 195 ASN A O 1
ATOM 1555 N N . PHE A 1 196 ? 4.201 -1.643 -15.840 1.00 98.00 196 PHE A N 1
ATOM 1556 C CA . PHE A 1 196 ? 3.076 -1.127 -15.052 1.00 98.00 196 PHE A CA 1
ATOM 1557 C C . PHE A 1 196 ? 2.630 0.256 -15.549 1.00 98.00 196 PHE A C 1
ATOM 1559 O O . PHE A 1 196 ? 1.441 0.468 -15.790 1.00 98.00 196 PHE A O 1
ATOM 1566 N N . ALA A 1 197 ? 3.571 1.189 -15.739 1.00 97.81 197 ALA A N 1
ATOM 1567 C CA . ALA A 1 197 ? 3.261 2.546 -16.184 1.00 97.81 197 ALA A CA 1
ATOM 1568 C C . ALA A 1 197 ? 2.728 2.587 -17.623 1.00 97.81 197 ALA A C 1
ATOM 1570 O O . ALA A 1 197 ? 1.764 3.302 -17.894 1.00 97.81 197 ALA A O 1
ATOM 1571 N N . SER A 1 198 ? 3.308 1.780 -18.516 1.00 97.81 198 SER A N 1
ATOM 1572 C CA . SER A 1 198 ? 2.871 1.633 -19.908 1.00 97.81 198 SER A CA 1
ATOM 1573 C C . SER A 1 198 ? 1.435 1.099 -20.015 1.00 97.81 198 SER A C 1
ATOM 1575 O O . SER A 1 198 ? 0.625 1.632 -20.770 1.00 97.81 198 SER A O 1
ATOM 1577 N N . ILE A 1 199 ? 1.091 0.080 -19.218 1.00 97.69 199 ILE A N 1
ATOM 1578 C CA . ILE A 1 199 ? -0.189 -0.639 -19.325 1.00 97.69 199 ILE A CA 1
ATOM 1579 C C . ILE A 1 199 ? -1.313 0.025 -18.514 1.00 97.69 199 ILE A C 1
ATOM 1581 O O . ILE A 1 199 ? -2.464 0.015 -18.948 1.00 97.69 199 ILE A O 1
ATOM 1585 N N . LEU A 1 200 ? -1.012 0.613 -17.351 1.00 96.75 200 LEU A N 1
ATOM 1586 C CA . LEU A 1 200 ? -2.017 1.250 -16.484 1.00 96.75 200 LEU A CA 1
ATOM 1587 C C . LEU A 1 200 ? -2.111 2.774 -16.656 1.00 96.75 200 LEU A C 1
ATOM 1589 O O . LEU A 1 200 ? -2.998 3.395 -16.073 1.00 96.75 200 LEU A O 1
ATOM 1593 N N . GLY A 1 201 ? -1.214 3.389 -17.433 1.00 97.56 201 GLY A N 1
ATOM 1594 C CA . GLY A 1 201 ? -1.215 4.830 -17.703 1.00 97.56 201 GLY A CA 1
ATOM 1595 C C . GLY A 1 201 ? -0.777 5.710 -16.524 1.00 97.56 201 GLY A C 1
ATOM 1596 O O . GLY A 1 201 ? -0.975 6.924 -16.564 1.00 97.56 201 GLY A O 1
ATOM 1597 N N . HIS A 1 202 ? -0.199 5.127 -15.469 1.00 97.00 202 HIS A N 1
ATOM 1598 C CA . HIS A 1 202 ? 0.315 5.858 -14.308 1.00 97.00 202 HIS A CA 1
ATOM 1599 C C . HIS A 1 202 ? 1.501 5.149 -13.640 1.00 97.00 202 HIS A C 1
ATOM 1601 O O . HIS A 1 202 ? 1.572 3.921 -13.613 1.00 97.00 202 HIS A O 1
ATOM 1607 N N . ASN A 1 203 ? 2.412 5.918 -13.042 1.00 97.31 203 ASN A N 1
ATOM 1608 C CA . ASN A 1 203 ? 3.561 5.368 -12.319 1.00 97.31 203 ASN A CA 1
ATOM 1609 C C . ASN A 1 203 ? 3.128 4.683 -11.014 1.00 97.31 203 ASN A C 1
ATOM 1611 O O . ASN A 1 203 ? 2.245 5.175 -10.309 1.00 97.31 203 ASN A O 1
ATOM 1615 N N . PHE A 1 204 ? 3.798 3.588 -10.648 1.00 97.12 204 PHE A N 1
ATOM 1616 C CA . PHE A 1 204 ? 3.575 2.934 -9.360 1.00 97.12 204 PHE A CA 1
ATOM 1617 C C . PHE A 1 204 ? 4.066 3.826 -8.208 1.00 97.12 204 PHE A C 1
ATOM 1619 O O . PHE A 1 204 ? 5.257 4.103 -8.072 1.00 97.12 204 PHE A O 1
ATOM 1626 N N . ALA A 1 205 ? 3.129 4.293 -7.381 1.00 96.50 205 ALA A N 1
ATOM 1627 C CA . ALA A 1 205 ? 3.379 5.313 -6.362 1.00 96.50 205 ALA A CA 1
ATOM 1628 C C . ALA A 1 205 ? 3.692 4.758 -4.958 1.00 96.50 205 ALA A C 1
ATOM 1630 O O . ALA A 1 205 ? 3.830 5.549 -4.030 1.00 96.50 205 ALA A O 1
ATOM 1631 N N . TYR A 1 206 ? 3.772 3.431 -4.785 1.00 96.81 206 TYR A N 1
ATOM 1632 C CA . TYR A 1 206 ? 3.831 2.768 -3.470 1.00 96.81 206 TYR A CA 1
ATOM 1633 C C . TYR A 1 206 ? 5.138 1.999 -3.225 1.00 96.81 206 TYR A C 1
ATOM 1635 O O . TYR A 1 206 ? 5.156 1.035 -2.471 1.00 96.81 206 TYR A O 1
ATOM 1643 N N . MET A 1 207 ? 6.249 2.451 -3.817 1.00 95.75 207 MET A N 1
ATOM 1644 C CA . MET A 1 207 ? 7.598 1.897 -3.584 1.00 95.75 207 MET A CA 1
ATOM 1645 C C . MET A 1 207 ? 8.089 2.033 -2.125 1.00 95.75 207 MET A C 1
ATOM 1647 O O . MET A 1 207 ? 9.126 1.483 -1.769 1.00 95.75 207 MET A O 1
ATOM 1651 N N . HIS A 1 208 ? 7.376 2.793 -1.288 1.00 94.88 208 HIS A N 1
ATOM 1652 C CA . HIS A 1 208 ? 7.639 3.003 0.142 1.00 94.88 208 HIS A CA 1
ATOM 1653 C C . HIS A 1 208 ? 6.825 2.097 1.083 1.00 94.88 208 HIS A C 1
ATOM 1655 O O . HIS A 1 208 ? 6.967 2.234 2.301 1.00 94.88 208 HIS A O 1
ATOM 1661 N N . CYS A 1 209 ? 5.926 1.266 0.544 1.00 91.81 209 CYS A N 1
ATOM 1662 C CA . CYS A 1 209 ? 5.007 0.406 1.301 1.00 91.81 209 CYS A CA 1
ATOM 1663 C C . CYS A 1 209 ? 5.560 -1.009 1.500 1.00 91.81 209 CYS A C 1
ATOM 1665 O O . CYS A 1 209 ? 6.093 -1.570 0.520 1.00 91.81 209 CYS A O 1
#

Mean predicted aligned error: 19.8 Å

Nearest PDB structures (foldseek):
  5cqq-assembly1_A  TM=6.979E-01  e=8.544E-01  Drosophila melanogaster

Organism: Panicum virgatum (NCBI:txid38727)

Secondary structure (DSSP, 8-state):
----------PPPPPP---TT-----PPPTTS----PPPP---------------------------------------------------------PPPP-HHHHHHHHHHHHHHHS-HHHHTT--HHHHHHHHHHHHHHH-TTSPPP-HHHHHHHHHHHHHHHHHHHHHHHHHHHH--TT--HHHHHHHHHHHHHHHHSS----TT-

Radius of gyration: 34.64 Å; Cα contacts (8 Å, |Δi|>4): 83; chains: 1; bounding box: 61×77×116 Å